Protein AF-A0A8J6AY80-F1 (afdb_monomer_lite)

Secondary structure (DSSP, 8-state):
--SS-SSEEEEEEETTEEEEEEE-TTS-EEEEEEETTT--EEEEEEEPPPSS-SSPPPPEEEEB-------TTS---SS---TTS-EEEE---SSEEEEEEE---S-GGGEEEEEETTEEEEEETTSS-EEEEE-HHHHHTTPPP-GGGEEEEE-TTTSS-EEEEEEPPHHHHHHHHHHHHHHHHHHHHHHTTSS---PPP-

InterPro domains:
  IPR026224 Protein DPCD [PF14913] (4-185)
  IPR026224 Protein DPCD [PR02065] (30-47)
  IPR026224 Protein DPCD [PR02065] (86-101)
  IPR026224 Protein DPCD [PR02065] (101-116)
  IPR026224 Protein DPCD [PR02065] (120-138)
  IPR026224 Protein DPCD [PTHR31921] (3-201)

Sequence (202 aa):
MSTIPGGKKTAIVKDGRRKIHSTFDDGTELVEEFDIRSNELVIRKWKKQSVLTTCEADWEYEVGEAPTVTNPLARGPIMRESSSMPKVVRLDQPDYFYWEVRNMRHEHSVYSVSAEDNMIVIRTSNKKYFKRIPLPDMERMKLSLNGNELAASWDSAKGTTYRIRYRKPPQVLAIEAAARKQREAASQGREQREGDVECPQQ

Organism: NCBI:txid201153

Radius of gyration: 20.35 Å; chains: 1; bounding box: 49×41×66 Å

Structure (mmCIF, N/CA/C/O backbone):
data_AF-A0A8J6AY80-F1
#
_entry.id   AF-A0A8J6AY80-F1
#
loop_
_atom_site.group_PDB
_atom_site.id
_atom_site.type_symbol
_atom_site.label_atom_id
_atom_site.label_alt_id
_atom_site.label_comp_id
_atom_site.label_asym_id
_atom_site.label_entity_id
_atom_site.label_seq_id
_atom_site.pdbx_PDB_ins_code
_atom_site.Cartn_x
_atom_site.Cartn_y
_atom_site.Cartn_z
_atom_site.occupancy
_atom_site.B_iso_or_equiv
_atom_site.auth_seq_id
_atom_site.auth_comp_id
_atom_site.auth_asym_id
_atom_site.auth_atom_id
_atom_site.pdbx_PDB_model_num
ATOM 1 N N . MET A 1 1 ? -14.817 -0.463 11.530 1.00 76.56 1 MET A N 1
ATOM 2 C CA . MET A 1 1 ? -14.116 0.735 12.032 1.00 76.5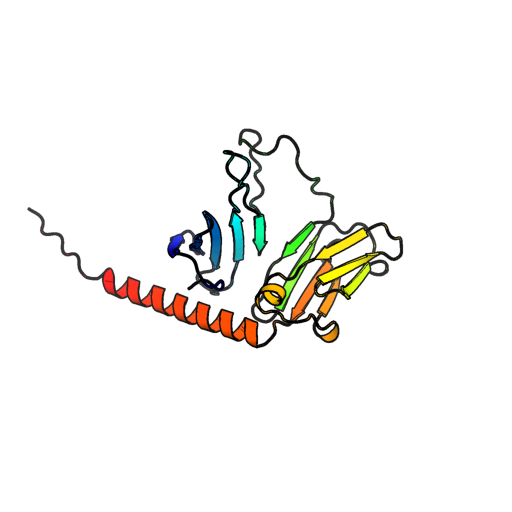6 1 MET A CA 1
ATOM 3 C C . MET A 1 1 ? -12.749 0.779 11.364 1.00 76.56 1 MET A C 1
ATOM 5 O O . MET A 1 1 ? -12.533 1.650 10.533 1.00 76.56 1 MET A O 1
ATOM 9 N N . SER A 1 2 ? -11.886 -0.200 11.646 1.00 87.12 2 SER A N 1
ATOM 10 C CA . SER A 1 2 ? -10.704 -0.529 10.833 1.00 87.12 2 SER A CA 1
ATOM 11 C C . SER A 1 2 ? -11.095 -1.360 9.605 1.00 87.12 2 SER A C 1
ATOM 13 O O . SER A 1 2 ? -12.179 -1.951 9.596 1.00 87.12 2 SER A O 1
ATOM 15 N N . THR A 1 3 ? -10.230 -1.392 8.592 1.00 85.56 3 THR A N 1
ATOM 16 C CA . THR A 1 3 ? -10.331 -2.338 7.463 1.00 85.56 3 THR A CA 1
ATOM 17 C C . THR A 1 3 ? -9.661 -3.685 7.752 1.00 85.56 3 THR A C 1
ATOM 19 O O . THR A 1 3 ? -9.924 -4.661 7.055 1.00 85.56 3 THR A O 1
ATOM 22 N N . ILE A 1 4 ? -8.844 -3.758 8.806 1.00 92.31 4 ILE A N 1
ATOM 23 C CA . ILE A 1 4 ? -8.168 -4.973 9.250 1.00 92.31 4 ILE A CA 1
ATOM 24 C C . ILE A 1 4 ? -8.993 -5.640 10.369 1.00 92.31 4 ILE A C 1
ATOM 26 O O . ILE A 1 4 ? -9.392 -4.974 11.337 1.00 92.31 4 ILE A O 1
ATOM 30 N N . PRO A 1 5 ? -9.297 -6.946 10.250 1.00 89.75 5 PRO A N 1
ATOM 31 C CA . PRO A 1 5 ? -10.016 -7.687 11.282 1.00 89.75 5 PRO A CA 1
ATOM 32 C C . PRO A 1 5 ? -9.127 -7.965 12.505 1.00 89.75 5 PRO A C 1
ATOM 34 O O . PRO A 1 5 ? -7.907 -7.991 12.402 1.00 89.75 5 PRO A O 1
ATOM 37 N N . GLY A 1 6 ? -9.747 -8.214 13.664 1.00 90.06 6 GLY A N 1
ATOM 38 C CA . GLY A 1 6 ? -9.029 -8.555 14.905 1.00 90.06 6 GLY A CA 1
ATOM 39 C C . GLY A 1 6 ? -8.419 -7.353 15.637 1.00 90.06 6 GLY A C 1
ATOM 40 O O . GLY A 1 6 ? -8.508 -6.221 15.166 1.00 90.06 6 GLY A O 1
ATOM 41 N N . GLY A 1 7 ? -7.865 -7.585 16.825 1.00 91.88 7 GLY A N 1
ATOM 42 C CA . GLY A 1 7 ? -7.266 -6.550 17.672 1.00 91.88 7 GLY A CA 1
ATOM 43 C C . GLY A 1 7 ? -8.269 -5.620 18.372 1.00 91.88 7 GLY A C 1
ATOM 44 O O . GLY A 1 7 ? -9.366 -5.327 17.869 1.00 91.88 7 GLY A O 1
ATOM 45 N N . LYS A 1 8 ? -7.871 -5.133 19.552 1.00 94.25 8 LYS A N 1
ATOM 46 C CA . LYS A 1 8 ? -8.602 -4.143 20.355 1.00 94.25 8 LYS A CA 1
ATOM 47 C C . LYS A 1 8 ? -8.404 -2.763 19.741 1.00 94.25 8 LYS A C 1
ATOM 49 O O . LYS A 1 8 ? -7.270 -2.351 19.525 1.00 94.25 8 LYS A O 1
ATOM 54 N N . LYS A 1 9 ? -9.500 -2.059 19.446 1.00 94.44 9 LYS A N 1
ATOM 55 C CA . LYS A 1 9 ? -9.472 -0.816 18.660 1.00 94.44 9 LYS A CA 1
ATOM 56 C C . LYS A 1 9 ? -9.857 0.382 19.504 1.00 94.44 9 LYS A C 1
ATOM 58 O O . LYS A 1 9 ? -10.898 0.377 20.156 1.00 94.44 9 LYS A O 1
ATOM 63 N N . THR A 1 10 ? -9.063 1.435 19.409 1.00 94.06 10 THR A N 1
ATOM 64 C CA . THR A 1 10 ? -9.380 2.759 19.941 1.00 94.06 10 THR A CA 1
ATOM 65 C C . THR A 1 10 ? -9.370 3.768 18.800 1.00 94.06 10 THR A C 1
ATOM 67 O O . THR A 1 10 ? -8.614 3.627 17.840 1.00 94.06 10 THR A O 1
ATOM 70 N N . ALA A 1 11 ? -10.251 4.767 18.864 1.00 93.75 11 ALA A N 1
ATOM 71 C CA . ALA A 1 11 ? -10.396 5.758 17.804 1.00 93.75 11 ALA A CA 1
ATOM 72 C C . ALA A 1 11 ? -10.458 7.177 18.366 1.00 93.75 11 ALA A C 1
ATOM 74 O O . ALA A 1 11 ? -11.290 7.486 19.230 1.00 93.75 11 ALA A O 1
ATOM 75 N N . ILE A 1 12 ? -9.602 8.037 17.820 1.00 93.88 12 ILE A N 1
ATOM 76 C CA . ILE A 1 12 ? -9.459 9.446 18.182 1.00 93.88 12 ILE A CA 1
ATOM 77 C C . ILE A 1 12 ? -9.549 10.277 16.904 1.00 93.88 12 ILE A C 1
ATOM 79 O O . ILE A 1 12 ? -9.040 9.886 15.853 1.00 93.88 12 ILE A O 1
ATOM 83 N N . VAL A 1 13 ? -10.215 11.421 16.992 1.00 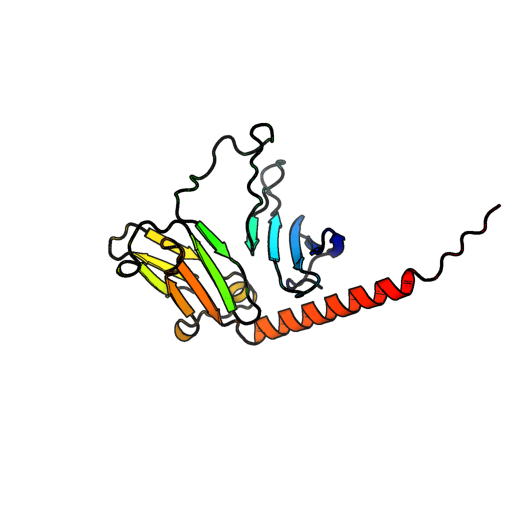93.62 13 VAL A N 1
ATOM 84 C CA . VAL A 1 13 ? -10.304 12.395 15.906 1.00 93.62 13 VAL A CA 1
ATOM 85 C C . VAL A 1 13 ? -9.422 13.584 16.275 1.00 93.62 13 VAL A C 1
ATOM 87 O O . VAL A 1 13 ? -9.578 14.135 17.360 1.00 93.62 13 VAL A O 1
ATOM 90 N N . LYS A 1 14 ? -8.464 13.940 15.416 1.00 89.50 14 LYS A N 1
ATOM 91 C CA . LYS A 1 14 ? -7.528 15.051 15.632 1.00 89.50 14 LYS A CA 1
ATOM 92 C C . LYS A 1 14 ? -7.049 15.608 14.288 1.00 89.50 14 LYS A C 1
ATOM 94 O O . LYS A 1 14 ? -6.822 14.836 13.362 1.00 89.50 14 LYS A O 1
ATOM 99 N N . ASP A 1 15 ? -6.892 16.927 14.181 1.00 87.75 15 ASP A N 1
ATOM 100 C CA . ASP A 1 15 ? -6.306 17.613 13.013 1.00 87.75 15 ASP A CA 1
ATOM 101 C C . ASP A 1 15 ? -6.981 17.256 11.672 1.00 87.75 15 ASP A C 1
ATOM 103 O O . ASP A 1 15 ? -6.326 17.054 10.651 1.00 87.75 15 ASP A O 1
ATOM 107 N N . GLY A 1 16 ? -8.311 17.111 11.670 1.00 89.88 16 GLY A N 1
ATOM 108 C CA . GLY A 1 16 ? -9.057 16.734 10.464 1.00 89.88 16 GLY A CA 1
ATOM 109 C C . GLY A 1 16 ? -8.903 15.263 10.051 1.00 89.88 16 GLY A C 1
ATOM 110 O O . GLY A 1 16 ? -9.420 14.866 9.007 1.00 89.88 16 GLY A O 1
ATOM 111 N N . ARG A 1 17 ? -8.233 14.441 10.869 1.00 93.12 17 ARG A N 1
ATOM 112 C CA . ARG A 1 17 ? -8.018 13.010 10.639 1.00 93.12 17 ARG A CA 1
ATOM 113 C C . ARG A 1 17 ? -8.623 12.158 11.744 1.00 93.12 17 ARG A C 1
ATOM 115 O O . ARG A 1 17 ? -8.608 12.498 12.926 1.00 93.12 17 ARG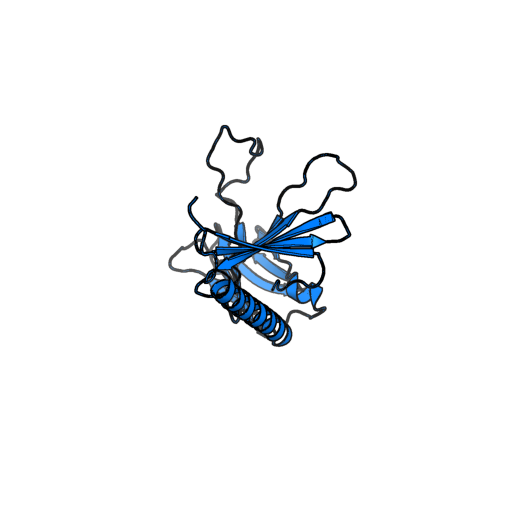 A O 1
ATOM 122 N N . ARG A 1 18 ? -9.125 10.991 11.360 1.00 94.62 18 ARG A N 1
ATOM 123 C CA . ARG A 1 18 ? -9.550 9.941 12.279 1.00 94.62 18 ARG A CA 1
ATOM 124 C C . ARG A 1 18 ? -8.454 8.897 12.386 1.00 94.62 18 ARG A C 1
ATOM 126 O O . ARG A 1 18 ? -8.216 8.152 11.442 1.00 94.62 18 ARG A O 1
ATOM 133 N N . LYS A 1 19 ? -7.831 8.820 13.555 1.00 95.50 19 LYS A N 1
ATOM 134 C CA . LYS A 1 19 ? -6.806 7.836 13.881 1.00 95.50 19 LYS A CA 1
ATOM 135 C C . LYS A 1 19 ? -7.440 6.658 14.607 1.00 95.50 19 LYS A C 1
ATOM 137 O O . LYS A 1 19 ? -8.068 6.834 15.650 1.00 95.50 19 LYS A O 1
ATOM 142 N N . ILE A 1 20 ? -7.254 5.463 14.068 1.00 95.81 20 ILE A N 1
ATOM 143 C CA . ILE A 1 20 ? -7.655 4.201 14.682 1.00 95.81 20 ILE A CA 1
ATOM 144 C C . ILE A 1 20 ? -6.382 3.456 15.056 1.00 95.81 20 ILE A C 1
ATOM 146 O O . ILE A 1 20 ? -5.574 3.131 14.189 1.00 95.81 20 ILE A O 1
ATOM 150 N N . HIS A 1 21 ? -6.205 3.200 16.346 1.00 96.19 21 HIS A N 1
ATOM 151 C CA . HIS A 1 21 ? -5.127 2.373 16.864 1.00 96.19 21 HIS A CA 1
ATOM 152 C C . HIS A 1 21 ? -5.701 0.998 17.214 1.00 96.19 21 HIS A C 1
ATOM 154 O O . HIS A 1 21 ? -6.639 0.905 18.008 1.00 96.19 21 HIS A O 1
ATOM 160 N N . SER A 1 22 ? -5.165 -0.051 16.593 1.00 96.31 22 SER A N 1
ATOM 161 C CA . SER A 1 22 ? -5.491 -1.445 16.883 1.00 96.31 22 SER A CA 1
ATOM 162 C C . SER A 1 22 ? -4.290 -2.140 17.519 1.00 96.31 22 SER A C 1
ATOM 164 O O . SER A 1 22 ? -3.198 -2.091 16.959 1.00 96.31 22 SER A O 1
ATOM 166 N N . THR A 1 23 ? -4.506 -2.806 18.649 1.00 95.19 23 THR A N 1
ATOM 167 C CA . THR A 1 23 ? -3.501 -3.644 19.321 1.00 95.19 23 THR A CA 1
ATOM 168 C C . THR A 1 23 ? -3.926 -5.102 19.212 1.00 95.19 23 THR A C 1
ATOM 170 O O . THR A 1 23 ? -5.056 -5.443 19.581 1.00 95.19 23 THR A O 1
ATOM 173 N N . PHE A 1 24 ? -3.055 -5.946 18.669 1.00 93.56 24 PHE A N 1
ATOM 174 C CA . PHE A 1 24 ? -3.295 -7.373 18.461 1.00 93.56 24 PHE A CA 1
ATOM 175 C C . PHE A 1 24 ? -2.762 -8.209 19.631 1.00 93.56 24 PHE A C 1
ATOM 177 O O . PHE A 1 24 ? -1.999 -7.723 20.465 1.00 93.56 24 PHE A O 1
ATOM 184 N N . ASP A 1 25 ? -3.195 -9.467 19.709 1.00 91.38 25 ASP A N 1
ATOM 185 C CA . ASP A 1 25 ? -2.856 -10.363 20.824 1.00 91.38 25 ASP A CA 1
ATOM 186 C C . ASP A 1 25 ? -1.374 -10.779 20.826 1.00 91.38 25 ASP A C 1
ATOM 188 O O . ASP A 1 25 ? -0.830 -11.135 21.866 1.00 91.38 25 ASP A O 1
ATOM 192 N N . ASP A 1 26 ? -0.711 -10.689 19.671 1.00 88.12 26 ASP A N 1
ATOM 193 C CA . ASP A 1 26 ? 0.727 -10.913 19.487 1.00 88.12 26 ASP A CA 1
ATOM 194 C C . ASP A 1 26 ? 1.587 -9.689 19.868 1.00 88.12 26 ASP A C 1
ATOM 196 O O . ASP A 1 26 ? 2.804 -9.717 19.701 1.00 88.12 26 ASP A O 1
ATOM 200 N N . GLY A 1 27 ? 0.967 -8.607 20.352 1.00 87.31 27 GLY A N 1
ATOM 201 C CA . GLY A 1 27 ? 1.643 -7.351 20.679 1.00 87.31 27 GLY A CA 1
ATOM 202 C C . GLY A 1 27 ? 1.913 -6.449 19.472 1.00 87.31 27 GLY A C 1
ATOM 203 O O . GLY A 1 27 ? 2.430 -5.345 19.641 1.00 87.31 27 GLY A O 1
ATOM 204 N N . THR A 1 28 ? 1.539 -6.864 18.257 1.00 91.75 28 THR A N 1
ATOM 205 C CA . THR A 1 28 ? 1.629 -6.009 17.073 1.00 91.75 28 THR A CA 1
ATOM 206 C C . THR A 1 28 ? 0.664 -4.830 17.215 1.00 91.75 28 THR A C 1
ATOM 208 O O . THR A 1 28 ? -0.486 -4.976 17.640 1.00 91.75 28 THR A O 1
ATOM 211 N N . GLU A 1 29 ? 1.113 -3.644 16.813 1.00 94.50 29 GLU A N 1
ATOM 212 C CA . GLU A 1 29 ? 0.277 -2.449 16.741 1.00 94.50 29 GLU A CA 1
ATOM 213 C C . GLU A 1 29 ? 0.038 -2.037 15.287 1.00 94.50 29 GLU A C 1
ATOM 215 O O . GLU A 1 29 ? 0.929 -2.087 14.435 1.00 94.50 29 GLU A O 1
ATOM 220 N N . LEU A 1 30 ? -1.176 -1.572 15.011 1.00 95.69 30 LEU A N 1
ATOM 221 C CA . LEU A 1 30 ? -1.590 -1.010 13.732 1.00 95.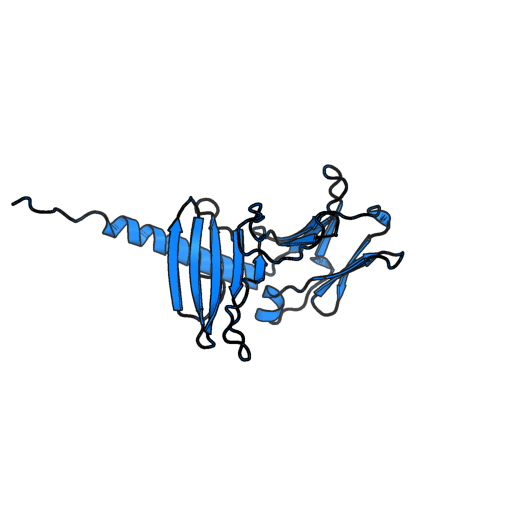69 30 LEU A CA 1
ATOM 222 C C . LEU A 1 30 ? -2.207 0.360 13.958 1.00 95.69 30 LEU A C 1
ATOM 224 O O . LEU A 1 30 ? -3.146 0.518 14.740 1.00 95.69 30 LEU A O 1
ATOM 228 N N . VAL A 1 31 ? -1.739 1.338 13.196 1.00 96.06 31 VAL A N 1
ATOM 229 C CA . VAL A 1 31 ? -2.345 2.663 13.133 1.00 96.06 31 VAL A CA 1
ATOM 230 C C . VAL A 1 31 ? -2.856 2.909 11.724 1.00 96.06 31 VAL A C 1
ATOM 232 O O . VAL A 1 31 ? -2.086 2.913 10.764 1.00 96.06 31 VAL A O 1
ATOM 235 N N . GLU A 1 32 ? -4.156 3.167 11.625 1.00 96.25 32 GLU A N 1
ATOM 236 C CA . GLU A 1 32 ? -4.806 3.643 10.410 1.00 96.25 32 GLU A CA 1
ATOM 237 C C . GLU A 1 32 ? -5.293 5.080 10.610 1.00 96.25 32 GLU A C 1
ATOM 239 O O . GLU A 1 32 ? -6.000 5.378 11.576 1.00 96.25 32 GLU A O 1
ATOM 244 N N . GLU A 1 33 ? -4.940 5.975 9.694 1.00 95.44 33 GLU A N 1
ATOM 245 C CA . GLU A 1 33 ? -5.447 7.343 9.652 1.00 95.44 33 GLU A CA 1
ATOM 246 C C . GLU A 1 33 ? -6.336 7.524 8.430 1.00 95.44 33 GLU A C 1
ATOM 248 O O . GLU A 1 33 ? -5.924 7.249 7.303 1.00 95.44 33 GLU A O 1
ATOM 253 N N . PHE A 1 34 ? -7.540 8.028 8.666 1.00 95.12 34 PHE A N 1
ATOM 254 C CA . PHE A 1 34 ? -8.516 8.338 7.634 1.00 95.12 34 PHE A CA 1
ATOM 255 C C . PHE A 1 34 ? -8.763 9.842 7.584 1.00 95.12 34 PHE A C 1
ATOM 257 O O . PHE A 1 34 ? -8.818 10.494 8.630 1.00 95.12 34 PHE A O 1
ATOM 264 N N . ASP A 1 35 ? -8.954 10.391 6.390 1.00 93.94 35 ASP A N 1
ATOM 265 C CA . ASP A 1 35 ? -9.449 11.760 6.248 1.00 93.94 35 ASP A CA 1
ATOM 266 C C . ASP A 1 35 ? -10.920 11.824 6.691 1.00 93.94 35 ASP A C 1
ATOM 268 O O . ASP A 1 35 ? -11.716 10.947 6.354 1.00 93.94 35 ASP A O 1
ATOM 272 N N . ILE A 1 36 ? -11.302 12.830 7.483 1.00 91.50 36 ILE A N 1
ATOM 273 C CA . ILE A 1 36 ? -12.682 12.927 7.996 1.00 91.50 36 ILE A CA 1
ATOM 274 C C . ILE A 1 36 ? -13.680 13.256 6.881 1.00 91.50 36 ILE A C 1
ATOM 276 O O . ILE A 1 36 ? -14.824 12.807 6.948 1.00 91.50 36 ILE A O 1
ATOM 280 N N . ARG A 1 37 ? -13.269 14.033 5.870 1.00 90.81 37 ARG A N 1
ATOM 281 C CA . ARG A 1 37 ? -14.152 14.491 4.793 1.00 90.81 37 ARG A CA 1
ATOM 282 C C . ARG A 1 37 ? -14.371 13.387 3.768 1.00 90.81 37 ARG A C 1
ATOM 284 O O . ARG A 1 37 ? -15.517 13.075 3.463 1.00 90.81 37 ARG A O 1
ATOM 291 N N . SER A 1 38 ? -13.302 12.766 3.269 1.00 90.56 38 SER A N 1
ATOM 292 C CA . SER A 1 38 ? -13.421 11.715 2.248 1.00 90.56 38 SER A CA 1
ATOM 293 C C . SER A 1 38 ? -13.643 10.311 2.823 1.00 90.56 38 SER A C 1
ATOM 295 O O . SER A 1 38 ? -14.146 9.437 2.120 1.00 90.56 38 SER A O 1
ATOM 297 N N . ASN A 1 39 ? -13.328 10.081 4.106 1.00 91.00 39 ASN A N 1
ATOM 298 C CA . ASN A 1 39 ? -13.296 8.752 4.740 1.00 91.00 39 ASN A CA 1
ATOM 299 C C . ASN A 1 39 ? -12.317 7.758 4.084 1.00 91.00 39 ASN A C 1
ATOM 301 O O . ASN A 1 39 ? -12.403 6.545 4.326 1.00 91.00 39 ASN A O 1
ATOM 305 N N . GLU A 1 40 ? -11.372 8.266 3.295 1.00 92.25 40 GLU A N 1
ATOM 306 C CA . GLU A 1 40 ? -10.325 7.489 2.637 1.00 92.25 40 GLU A CA 1
ATOM 307 C C . GLU A 1 40 ? -9.140 7.255 3.572 1.00 92.25 40 GLU A C 1
ATOM 309 O O . GLU A 1 40 ? -8.857 8.052 4.471 1.00 92.25 40 GLU A O 1
ATOM 314 N N . LEU A 1 41 ? -8.451 6.134 3.364 1.00 94.38 41 LEU A N 1
ATOM 315 C CA . LEU A 1 41 ? -7.258 5.769 4.114 1.00 94.38 41 LEU A CA 1
ATOM 316 C C . LEU A 1 41 ? -6.070 6.603 3.630 1.00 94.38 41 LEU A C 1
ATOM 318 O O . LEU A 1 41 ? -5.658 6.495 2.480 1.00 94.38 41 LEU A O 1
ATOM 322 N N . VAL A 1 42 ? -5.489 7.390 4.528 1.00 94.06 42 VAL A N 1
ATOM 323 C CA . VAL A 1 42 ? -4.333 8.246 4.232 1.00 94.06 42 VAL A CA 1
ATOM 324 C C . VAL A 1 42 ? -3.037 7.569 4.664 1.00 94.06 42 VAL A C 1
ATOM 326 O O . VAL A 1 42 ? -2.046 7.597 3.938 1.00 94.06 42 VAL A O 1
ATOM 329 N N . ILE A 1 43 ? -3.032 6.966 5.855 1.00 95.56 43 ILE A N 1
ATOM 330 C CA . ILE A 1 43 ? -1.865 6.270 6.405 1.00 95.56 43 ILE A CA 1
ATOM 331 C C . ILE A 1 43 ? -2.304 4.929 6.969 1.00 95.56 43 ILE A C 1
ATOM 333 O O . ILE A 1 43 ? -3.270 4.853 7.724 1.00 95.56 43 ILE A O 1
ATOM 337 N N . ARG A 1 44 ? -1.534 3.885 6.670 1.00 96.31 44 ARG A N 1
ATOM 338 C CA . ARG A 1 44 ? -1.564 2.612 7.388 1.00 96.31 44 ARG A CA 1
ATOM 339 C C . ARG A 1 44 ? -0.141 2.241 7.743 1.00 96.31 44 ARG A C 1
ATOM 341 O O . ARG A 1 44 ? 0.697 2.115 6.851 1.00 96.31 44 ARG A O 1
ATOM 348 N N . LYS A 1 45 ? 0.128 2.061 9.030 1.00 95.31 45 LYS A N 1
ATOM 349 C CA . LYS A 1 45 ? 1.452 1.681 9.517 1.00 95.31 45 LYS A CA 1
ATOM 350 C C . LYS A 1 45 ? 1.378 0.650 10.629 1.00 95.31 45 LYS A C 1
ATOM 352 O O . LYS A 1 45 ? 0.450 0.667 11.436 1.00 95.31 45 LYS A O 1
ATOM 357 N N . TRP A 1 46 ? 2.383 -0.207 10.661 1.00 94.56 46 TRP A N 1
ATOM 358 C CA . TRP A 1 46 ? 2.512 -1.331 11.572 1.00 94.56 46 TRP A CA 1
ATOM 359 C C . TRP A 1 46 ? 3.729 -1.136 12.472 1.00 94.56 46 TRP A C 1
ATOM 361 O O . TRP A 1 46 ? 4.762 -0.657 12.012 1.00 94.56 46 TRP A O 1
ATOM 371 N N . LYS A 1 47 ? 3.623 -1.525 13.739 1.00 92.38 47 LYS A N 1
ATOM 372 C CA . LYS A 1 47 ? 4.754 -1.669 14.661 1.00 92.38 47 LYS A CA 1
ATOM 373 C C . LYS A 1 47 ? 4.744 -3.118 15.129 1.00 92.38 47 LYS A C 1
ATOM 375 O O . LYS A 1 47 ? 3.880 -3.516 15.906 1.00 92.38 47 LYS A O 1
ATOM 380 N N . LYS A 1 48 ? 5.651 -3.928 14.586 1.00 86.88 48 LYS A N 1
ATOM 381 C CA . LYS A 1 48 ? 5.778 -5.343 14.955 1.00 86.88 48 LYS A CA 1
ATOM 382 C C . LYS A 1 48 ? 6.700 -5.443 16.154 1.00 86.88 48 LYS A C 1
ATOM 384 O O . LYS A 1 48 ? 7.835 -4.986 16.074 1.00 86.88 48 LYS A O 1
ATOM 389 N N . GLN 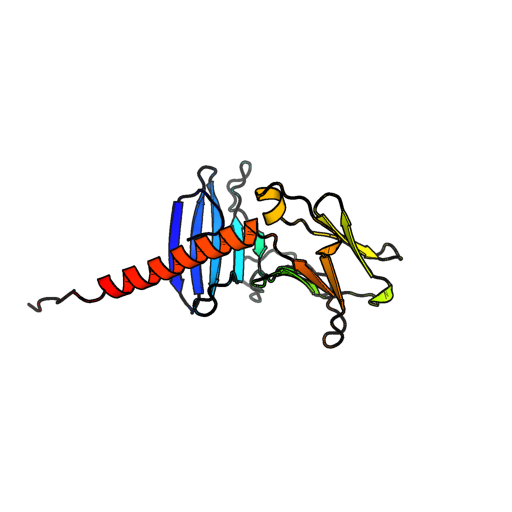A 1 49 ? 6.238 -6.023 17.252 1.00 73.69 49 GLN A N 1
ATOM 390 C CA . GLN A 1 49 ? 7.093 -6.200 18.418 1.00 73.69 49 GLN A CA 1
ATOM 391 C C . GLN A 1 49 ? 8.233 -7.177 18.084 1.00 73.69 49 GLN A C 1
ATOM 393 O O . GLN A 1 49 ? 7.995 -8.287 17.611 1.00 73.69 49 GLN A O 1
ATOM 398 N N . SER A 1 50 ? 9.483 -6.757 18.296 1.00 67.06 50 SER A N 1
ATOM 399 C CA . SER A 1 50 ? 10.633 -7.650 18.135 1.00 67.06 50 SER A CA 1
ATOM 400 C C . SER A 1 50 ? 10.654 -8.663 19.278 1.00 67.06 50 SER A C 1
ATOM 402 O O . SER A 1 50 ? 10.642 -8.282 20.445 1.00 67.06 50 SER A O 1
ATOM 404 N N . VAL A 1 51 ? 10.719 -9.954 18.946 1.00 66.00 51 VAL A N 1
ATOM 405 C CA . VAL A 1 51 ? 10.815 -11.047 19.934 1.00 66.00 51 VAL A CA 1
ATOM 406 C C . VAL A 1 51 ? 12.210 -11.104 20.581 1.00 66.00 51 VAL A C 1
ATOM 408 O O . VAL A 1 51 ? 12.362 -11.611 21.687 1.00 66.00 51 VAL A O 1
ATOM 411 N N . LEU A 1 52 ? 13.238 -10.582 19.901 1.00 64.94 52 LEU A N 1
ATOM 412 C CA . LEU A 1 52 ? 14.652 -10.760 20.266 1.00 64.94 52 LEU A CA 1
ATOM 413 C C . LEU A 1 52 ? 15.301 -9.544 20.936 1.00 64.94 52 LEU A C 1
ATOM 415 O O . LEU A 1 52 ? 16.377 -9.676 21.514 1.00 64.94 52 LEU A O 1
ATOM 419 N N . THR A 1 53 ? 14.688 -8.366 20.861 1.00 59.53 53 THR A N 1
ATOM 420 C CA . THR A 1 53 ? 15.272 -7.128 21.387 1.00 59.53 53 THR A CA 1
ATOM 421 C C . THR A 1 53 ? 14.259 -6.359 22.220 1.00 59.53 53 THR A C 1
ATOM 423 O O . THR A 1 53 ? 13.155 -6.085 21.770 1.00 59.53 53 THR A O 1
ATOM 426 N N . THR A 1 54 ? 14.673 -5.916 23.410 1.00 58.91 54 THR A N 1
ATOM 427 C CA . THR A 1 54 ? 13.928 -4.981 24.279 1.00 58.91 54 THR A CA 1
ATOM 428 C C . THR A 1 54 ? 13.803 -3.573 23.671 1.00 58.91 54 THR A C 1
ATOM 430 O O . THR A 1 54 ? 13.271 -2.661 24.297 1.00 58.91 54 THR A O 1
ATOM 433 N N . CYS A 1 55 ? 14.342 -3.358 22.469 1.00 60.31 55 CYS A N 1
ATOM 434 C CA . CYS A 1 55 ? 14.263 -2.093 21.756 1.00 60.31 55 CYS A CA 1
ATOM 435 C C . CYS A 1 55 ? 12.877 -1.933 21.126 1.00 60.31 55 CYS A C 1
ATOM 437 O O . CYS A 1 55 ? 12.354 -2.867 20.517 1.00 60.31 55 CYS A O 1
ATOM 439 N N . GLU A 1 56 ? 12.297 -0.737 21.239 1.00 66.44 56 GLU A N 1
ATOM 440 C CA . GLU A 1 56 ? 11.059 -0.417 20.535 1.00 66.44 56 GLU A CA 1
ATOM 441 C C . GLU A 1 56 ? 11.245 -0.574 19.023 1.00 66.44 56 GLU A C 1
ATOM 443 O O . GLU A 1 56 ? 12.188 -0.033 18.449 1.00 66.44 56 GLU A O 1
ATOM 448 N N . ALA A 1 57 ? 10.342 -1.315 18.385 1.00 75.00 57 ALA A N 1
ATOM 449 C CA . ALA A 1 57 ? 10.359 -1.488 16.941 1.00 75.00 57 ALA A CA 1
ATOM 450 C C . ALA A 1 57 ? 9.961 -0.202 16.207 1.00 75.00 57 ALA A C 1
ATOM 452 O O . ALA A 1 57 ? 9.109 0.557 16.675 1.00 75.00 57 ALA A O 1
ATOM 453 N N . ASP A 1 58 ? 10.539 0.011 15.029 1.00 83.50 58 ASP A N 1
ATOM 454 C CA . ASP A 1 58 ? 10.181 1.132 14.168 1.00 83.50 58 ASP A CA 1
ATOM 455 C C . ASP A 1 58 ? 8.823 0.916 13.478 1.00 83.50 58 ASP A C 1
ATOM 457 O O . ASP A 1 58 ? 8.354 -0.207 13.282 1.00 83.50 58 ASP A O 1
ATOM 461 N N . TRP A 1 59 ? 8.178 2.023 13.096 1.00 90.31 59 TRP A N 1
ATOM 462 C CA . TRP A 1 59 ? 6.926 1.991 12.338 1.00 90.31 59 TRP A CA 1
ATOM 463 C C . TRP A 1 59 ? 7.183 1.700 10.854 1.00 90.31 59 TRP A C 1
ATOM 465 O O . TRP A 1 59 ? 7.798 2.504 10.151 1.00 90.31 59 TRP A O 1
ATOM 475 N N . GLU A 1 60 ? 6.612 0.611 10.349 1.00 91.56 60 GLU A N 1
ATOM 476 C CA . GLU A 1 60 ? 6.597 0.245 8.933 1.00 91.56 60 GLU A CA 1
ATOM 477 C C . GLU A 1 60 ? 5.346 0.820 8.255 1.00 91.56 60 GLU A C 1
ATOM 479 O O . GLU A 1 60 ? 4.219 0.491 8.626 1.00 91.56 60 GLU A O 1
ATOM 484 N N . TYR A 1 61 ? 5.519 1.682 7.252 1.00 93.44 61 TYR A N 1
ATOM 485 C CA . TYR A 1 61 ? 4.405 2.293 6.519 1.00 93.44 61 TYR A CA 1
ATOM 486 C C . TYR A 1 61 ? 3.984 1.398 5.347 1.00 93.44 61 TYR A C 1
ATOM 488 O O . TYR A 1 61 ? 4.747 1.201 4.405 1.00 93.44 61 TYR A O 1
ATOM 496 N N . GLU A 1 62 ? 2.759 0.872 5.405 1.00 94.56 62 GLU A N 1
ATOM 497 C CA . GLU A 1 62 ? 2.130 0.104 4.321 1.00 94.56 62 GLU A CA 1
ATOM 498 C C . GLU A 1 62 ? 1.448 1.038 3.309 1.00 94.56 62 GLU A C 1
ATOM 500 O O . GLU A 1 62 ? 1.583 0.855 2.100 1.00 94.56 62 GLU A O 1
ATOM 505 N N . VAL A 1 63 ? 0.722 2.046 3.808 1.00 95.56 63 VAL A N 1
ATOM 506 C CA . VAL A 1 63 ? 0.044 3.086 3.016 1.00 95.56 63 VAL A CA 1
ATOM 507 C C . VAL A 1 63 ? 0.479 4.454 3.529 1.00 95.56 63 VAL A C 1
ATOM 509 O O . VAL A 1 63 ? 0.584 4.664 4.741 1.00 95.56 63 VAL A O 1
ATOM 512 N N . GLY A 1 64 ? 0.707 5.386 2.608 1.00 93.94 64 GLY A N 1
ATOM 513 C CA . GLY A 1 64 ? 1.233 6.710 2.899 1.00 93.94 64 GLY A CA 1
ATOM 514 C C . GLY A 1 64 ? 2.752 6.712 3.061 1.00 93.94 64 GLY A C 1
ATOM 515 O O . GLY A 1 64 ? 3.460 5.806 2.621 1.00 93.94 64 GLY A O 1
ATOM 516 N N . GLU A 1 65 ? 3.266 7.770 3.677 1.00 89.56 65 GLU A N 1
ATOM 517 C CA . GLU A 1 65 ? 4.700 7.992 3.837 1.00 89.56 65 GLU A CA 1
ATOM 518 C C . GLU A 1 65 ? 5.008 8.445 5.265 1.00 89.56 65 GLU A C 1
ATOM 520 O O . GLU A 1 65 ? 4.228 9.178 5.881 1.00 89.56 65 GLU A O 1
ATOM 525 N N . ALA A 1 66 ? 6.163 8.024 5.784 1.00 84.38 66 ALA A N 1
ATOM 526 C CA . ALA A 1 66 ? 6.674 8.558 7.033 1.00 84.38 66 ALA A CA 1
ATOM 527 C C . ALA A 1 66 ? 6.886 10.077 6.908 1.00 84.38 66 ALA A C 1
ATOM 529 O O . ALA A 1 66 ? 7.402 10.539 5.884 1.00 84.38 66 ALA A O 1
ATOM 530 N N . PRO A 1 67 ? 6.535 10.869 7.937 1.00 79.38 67 PRO A N 1
ATOM 531 C CA . PRO A 1 67 ? 6.854 12.286 7.937 1.00 79.38 67 PRO A CA 1
ATOM 532 C C . PRO A 1 67 ? 8.366 12.457 7.783 1.00 79.38 67 PRO A C 1
ATOM 534 O O . PRO A 1 67 ? 9.157 11.766 8.429 1.00 79.38 67 PRO A O 1
ATOM 537 N N . THR A 1 68 ? 8.776 13.373 6.906 1.00 67.00 68 THR A N 1
ATOM 538 C CA . THR A 1 68 ? 10.195 13.685 6.746 1.00 67.00 68 THR A CA 1
ATOM 539 C C . THR A 1 68 ? 10.667 14.373 8.018 1.00 67.00 68 THR A C 1
ATOM 541 O O . THR A 1 68 ? 10.387 15.549 8.231 1.00 67.00 68 THR A O 1
ATOM 544 N N . VAL A 1 69 ? 11.365 13.639 8.884 1.00 58.53 69 VAL A N 1
ATOM 545 C CA . VAL A 1 69 ? 12.005 14.227 10.061 1.00 58.53 69 VAL A CA 1
ATOM 546 C C . VAL A 1 69 ? 13.151 15.099 9.550 1.00 58.53 69 VAL A C 1
ATOM 548 O O . VAL A 1 69 ? 14.161 14.602 9.056 1.00 58.53 69 VAL A O 1
ATOM 551 N N . THR A 1 70 ? 12.950 16.414 9.584 1.00 52.59 70 THR A N 1
ATOM 552 C CA . THR A 1 70 ? 13.946 17.422 9.194 1.00 52.59 70 THR A CA 1
ATOM 553 C C . THR A 1 70 ? 14.835 17.848 10.357 1.00 52.59 70 THR A C 1
ATOM 555 O O . THR A 1 70 ? 15.788 18.584 10.131 1.00 52.59 70 THR A O 1
ATOM 558 N N . ASN A 1 71 ? 14.548 17.407 11.589 1.00 53.25 71 ASN A N 1
ATOM 559 C CA . ASN A 1 71 ? 15.281 17.834 12.777 1.00 53.25 71 ASN A CA 1
ATOM 560 C C . ASN A 1 71 ? 16.584 17.022 12.963 1.00 53.25 71 ASN A C 1
ATOM 562 O O . ASN A 1 71 ? 16.493 15.834 13.278 1.00 53.25 71 ASN A O 1
ATOM 566 N N . PRO A 1 72 ? 17.776 17.642 12.853 1.00 51.09 72 PRO A N 1
ATOM 567 C CA . PRO A 1 72 ? 19.066 16.976 13.068 1.00 51.09 72 PRO A CA 1
ATOM 568 C C . PRO A 1 72 ? 19.318 16.564 14.529 1.00 51.09 72 PRO A C 1
ATOM 570 O O . PRO A 1 72 ? 20.205 15.757 14.784 1.00 51.09 72 PRO A O 1
ATOM 573 N N . LEU A 1 73 ? 18.566 17.130 15.485 1.00 52.19 73 LEU A N 1
ATOM 574 C CA . LEU A 1 73 ? 18.683 16.862 16.927 1.00 52.19 73 LEU A CA 1
ATOM 575 C C . LEU A 1 73 ? 17.687 15.810 17.434 1.00 52.19 73 LEU A C 1
ATOM 577 O O . LEU A 1 73 ? 17.789 15.357 18.574 1.00 52.19 73 LEU A O 1
ATOM 581 N N . ALA A 1 74 ? 16.700 15.429 16.619 1.00 55.62 74 ALA A N 1
ATOM 582 C CA . ALA A 1 74 ? 15.864 14.281 16.940 1.00 55.62 74 ALA A CA 1
ATOM 583 C C . ALA A 1 74 ? 16.734 13.021 16.848 1.00 55.62 74 ALA A C 1
ATOM 585 O O . ALA A 1 74 ? 17.617 12.958 15.995 1.00 55.62 74 ALA A O 1
ATOM 586 N N . ARG A 1 75 ? 16.480 12.010 17.690 1.00 51.09 75 ARG A N 1
ATOM 587 C CA . ARG A 1 75 ? 17.070 10.662 17.572 1.00 51.09 75 ARG A CA 1
ATOM 588 C C . ARG A 1 75 ? 16.588 9.972 16.283 1.00 51.09 75 ARG A C 1
ATOM 590 O O . ARG A 1 75 ? 15.880 8.975 16.329 1.00 51.09 75 ARG A O 1
ATOM 597 N N . GLY A 1 76 ? 16.882 10.563 15.132 1.00 57.81 76 GLY A N 1
ATOM 598 C CA . GLY A 1 76 ? 16.747 9.945 13.830 1.00 57.81 76 GLY A CA 1
ATOM 599 C C . GLY A 1 76 ? 17.925 9.004 13.593 1.00 57.81 76 GLY A C 1
ATOM 600 O O . GLY A 1 76 ? 18.955 9.109 14.266 1.00 57.81 76 GLY A O 1
ATOM 601 N N . PRO A 1 77 ? 17.793 8.069 12.648 1.00 58.25 77 PRO A N 1
ATOM 602 C CA . PRO A 1 77 ? 18.891 7.185 12.306 1.00 58.25 77 PRO A CA 1
ATOM 603 C C . PRO A 1 77 ? 20.088 8.009 11.803 1.00 58.25 77 PRO A C 1
ATOM 605 O O . PRO A 1 77 ? 19.934 8.907 10.976 1.00 58.25 77 PRO A O 1
ATOM 608 N N . ILE A 1 78 ? 21.288 7.693 12.311 1.00 67.50 78 ILE A N 1
ATOM 609 C CA . ILE A 1 78 ? 22.570 8.337 11.945 1.00 67.50 78 ILE A CA 1
ATOM 610 C C . ILE A 1 78 ? 22.817 8.257 10.426 1.00 67.50 78 ILE A C 1
ATOM 612 O O . ILE A 1 78 ? 23.487 9.106 9.842 1.00 67.50 78 ILE A O 1
ATOM 616 N N . MET A 1 79 ? 22.239 7.246 9.776 1.00 68.81 79 MET A N 1
ATOM 617 C CA . MET A 1 79 ? 22.269 7.037 8.334 1.00 68.81 79 MET A CA 1
ATOM 618 C C . MET A 1 79 ? 20.855 7.156 7.761 1.00 68.81 79 MET A C 1
ATOM 620 O O . MET A 1 79 ? 19.902 6.617 8.320 1.00 68.81 79 MET A O 1
ATOM 624 N N . ARG A 1 80 ? 20.718 7.833 6.617 1.00 72.25 80 ARG A N 1
ATOM 625 C CA . ARG A 1 80 ? 19.441 8.029 5.920 1.00 72.25 80 ARG A CA 1
ATOM 626 C C . ARG A 1 80 ? 19.573 7.639 4.453 1.00 72.25 80 ARG A C 1
ATOM 628 O O . ARG A 1 80 ? 20.591 7.913 3.823 1.00 72.25 80 ARG A O 1
ATOM 635 N N . GLU A 1 81 ? 18.519 7.049 3.898 1.00 72.25 81 GLU A N 1
ATOM 636 C CA . GLU A 1 81 ? 18.430 6.790 2.462 1.00 72.25 81 GLU A CA 1
ATOM 637 C C . GLU A 1 81 ? 18.526 8.091 1.649 1.00 72.25 81 GLU A C 1
ATOM 639 O O . GLU A 1 81 ? 17.939 9.120 2.001 1.00 72.25 81 GLU A O 1
ATOM 644 N N . SER A 1 82 ? 19.254 8.042 0.531 1.00 80.88 82 SER A N 1
ATOM 645 C CA . SER A 1 82 ? 19.370 9.190 -0.368 1.00 80.88 82 SER A CA 1
ATOM 646 C C . SER A 1 82 ? 18.007 9.555 -0.953 1.00 80.88 82 SER A C 1
ATOM 648 O O . SER A 1 82 ? 17.330 8.715 -1.547 1.00 80.88 82 SER A O 1
ATOM 650 N N . SER A 1 83 ? 17.650 10.839 -0.892 1.00 79.94 83 SER A N 1
ATOM 651 C CA . SER A 1 83 ? 16.452 11.378 -1.546 1.00 79.94 83 SER A CA 1
ATOM 652 C C . SER A 1 83 ? 16.470 11.238 -3.072 1.00 79.94 83 SER A C 1
ATOM 654 O O . SER A 1 83 ? 15.435 11.421 -3.697 1.00 79.94 83 SER A O 1
ATOM 656 N N . SER A 1 84 ? 17.618 10.899 -3.669 1.00 82.31 84 SER A N 1
ATOM 657 C CA . SER A 1 84 ? 17.798 10.671 -5.110 1.00 82.31 84 SER A CA 1
ATOM 658 C C . SER A 1 84 ? 17.591 9.211 -5.548 1.00 82.31 84 SER A C 1
ATOM 660 O O . SER A 1 84 ? 17.778 8.876 -6.724 1.00 82.31 84 SER A O 1
ATOM 662 N N . MET A 1 85 ? 17.290 8.310 -4.607 1.00 86.12 85 MET A N 1
ATOM 663 C CA . MET A 1 85 ? 17.012 6.903 -4.896 1.00 86.12 85 MET A CA 1
ATOM 664 C C . MET A 1 85 ? 15.532 6.726 -5.275 1.00 86.12 85 MET A C 1
ATOM 666 O O . MET A 1 85 ? 14.680 7.416 -4.698 1.00 86.12 85 MET A O 1
ATOM 670 N N . PRO A 1 86 ? 15.192 5.819 -6.217 1.00 90.38 86 PRO A N 1
ATOM 671 C CA . PRO A 1 86 ? 13.803 5.542 -6.536 1.00 90.38 86 PRO A CA 1
ATOM 672 C C . PRO A 1 86 ? 13.023 5.070 -5.310 1.00 90.38 86 PRO A C 1
ATOM 674 O O . PRO A 1 86 ? 13.414 4.102 -4.653 1.00 90.38 86 PRO A O 1
ATOM 677 N N . LYS A 1 87 ? 11.904 5.735 -5.022 1.00 90.88 87 LYS A N 1
ATOM 678 C CA . LYS A 1 87 ? 11.083 5.469 -3.836 1.00 90.88 87 LYS A CA 1
ATOM 679 C C . LYS A 1 87 ? 9.664 5.114 -4.240 1.00 90.88 87 LYS A C 1
ATOM 681 O O . LYS A 1 87 ? 9.023 5.875 -4.957 1.00 90.88 87 LYS A O 1
ATOM 686 N N . VAL A 1 88 ? 9.178 3.979 -3.745 1.00 93.94 88 VAL A N 1
ATOM 687 C CA . VAL A 1 88 ? 7.793 3.533 -3.932 1.00 93.94 88 VAL A CA 1
ATOM 688 C C . VAL A 1 88 ? 6.954 4.047 -2.768 1.00 93.94 88 VAL A C 1
ATOM 690 O O . VAL A 1 88 ? 7.301 3.811 -1.613 1.00 93.94 88 VAL A O 1
ATOM 693 N N . VAL A 1 89 ? 5.855 4.731 -3.069 1.00 94.00 89 VAL A N 1
ATOM 694 C CA . VAL A 1 89 ? 4.882 5.220 -2.087 1.00 94.00 89 VAL A CA 1
ATOM 695 C C . VAL A 1 89 ? 3.498 4.751 -2.507 1.00 94.00 89 VAL A C 1
ATOM 697 O O . VAL A 1 89 ? 3.109 4.954 -3.655 1.00 94.00 89 VAL A O 1
ATOM 700 N N . ARG A 1 90 ? 2.757 4.130 -1.588 1.00 96.00 90 ARG A N 1
ATOM 701 C CA . ARG A 1 90 ? 1.376 3.693 -1.816 1.00 96.00 90 ARG A CA 1
ATOM 702 C C . ARG A 1 90 ? 0.401 4.777 -1.361 1.00 96.00 90 ARG A C 1
ATOM 704 O O . ARG A 1 90 ? 0.478 5.231 -0.223 1.00 96.00 90 ARG A O 1
ATOM 711 N N . LEU A 1 91 ? -0.495 5.185 -2.247 1.00 94.00 91 LEU A N 1
ATOM 712 C CA . LEU A 1 91 ? -1.451 6.277 -2.076 1.00 94.00 91 LEU A CA 1
ATOM 713 C C . LEU A 1 91 ? -2.805 5.819 -2.622 1.00 94.00 91 LEU A C 1
ATOM 715 O O . LEU A 1 91 ? -3.174 6.184 -3.733 1.00 94.00 91 LEU A O 1
ATOM 719 N N . ASP A 1 92 ? -3.498 4.959 -1.882 1.00 93.62 92 ASP A N 1
ATOM 720 C CA . ASP A 1 92 ? -4.718 4.314 -2.372 1.00 93.62 92 ASP A CA 1
ATOM 721 C C . ASP A 1 92 ? -5.816 5.316 -2.755 1.00 93.62 92 ASP A C 1
ATOM 723 O O . ASP A 1 92 ? -6.001 6.352 -2.122 1.00 93.62 92 ASP A O 1
ATOM 727 N N . GLN A 1 93 ? -6.572 4.959 -3.791 1.00 93.62 93 GLN A N 1
ATOM 728 C CA . GLN A 1 93 ? -7.773 5.656 -4.247 1.00 93.62 93 GLN A CA 1
ATOM 729 C C . GLN A 1 93 ? -9.012 4.792 -3.957 1.00 93.62 93 GLN A C 1
ATOM 731 O O . GLN A 1 93 ? -8.856 3.615 -3.618 1.00 93.62 93 GLN A O 1
ATOM 736 N N . PRO A 1 94 ? -10.246 5.313 -4.098 1.00 92.62 94 PRO A N 1
ATOM 737 C CA . PRO A 1 94 ? -11.460 4.531 -3.854 1.00 92.62 94 PRO A CA 1
ATOM 738 C C . PRO A 1 94 ? -11.505 3.212 -4.634 1.00 92.62 94 PRO A C 1
ATOM 740 O O . PRO A 1 94 ? -11.617 2.150 -4.029 1.00 92.62 94 PRO A O 1
ATOM 743 N N . ASP A 1 95 ? -11.306 3.272 -5.953 1.00 95.19 95 ASP A N 1
ATOM 744 C CA . ASP A 1 95 ? -11.477 2.116 -6.847 1.00 95.19 95 ASP A CA 1
ATOM 745 C C . ASP A 1 95 ? -10.166 1.393 -7.194 1.00 95.19 95 ASP A C 1
ATOM 747 O O . ASP A 1 95 ? -10.178 0.296 -7.760 1.00 95.19 95 ASP A O 1
ATOM 751 N N . TYR A 1 96 ? -9.021 1.997 -6.867 1.00 96.56 96 TYR A N 1
ATOM 752 C CA . TYR A 1 96 ? -7.703 1.501 -7.257 1.00 96.56 96 TYR A CA 1
ATOM 753 C C . TYR A 1 96 ? -6.742 1.506 -6.074 1.00 96.56 96 TYR A C 1
ATOM 755 O O . TYR A 1 96 ? -6.645 2.487 -5.337 1.00 96.56 96 TYR A O 1
ATOM 763 N N . PHE A 1 97 ? -5.965 0.438 -5.933 1.00 96.06 97 PHE A N 1
ATOM 764 C CA . PHE A 1 97 ? -4.681 0.554 -5.255 1.00 96.06 97 PHE A CA 1
ATOM 765 C C . PHE A 1 97 ? -3.749 1.349 -6.151 1.00 96.06 97 PHE A C 1
ATOM 767 O O . PHE A 1 97 ? -3.732 1.141 -7.369 1.00 96.06 97 PHE A O 1
ATOM 774 N N . TYR A 1 98 ? -3.000 2.272 -5.571 1.00 95.94 98 TYR A N 1
ATOM 775 C CA . TYR A 1 98 ? -2.234 3.218 -6.361 1.00 95.94 98 TYR A CA 1
ATOM 776 C C . TYR A 1 98 ? -0.868 3.463 -5.734 1.00 95.94 98 TYR A C 1
ATOM 778 O O . TYR A 1 98 ? -0.729 3.595 -4.520 1.00 95.94 98 TYR A O 1
ATOM 786 N N . TRP A 1 99 ? 0.153 3.507 -6.582 1.00 96.25 99 TRP A N 1
ATOM 787 C CA . TRP A 1 99 ? 1.535 3.728 -6.195 1.00 96.25 99 TRP A CA 1
ATOM 788 C C . TRP A 1 99 ? 2.170 4.802 -7.061 1.00 96.25 99 TRP A C 1
ATOM 790 O O . TRP A 1 99 ? 2.014 4.825 -8.283 1.00 96.25 99 TRP A O 1
ATOM 800 N N . GLU A 1 100 ? 2.975 5.639 -6.422 1.00 94.62 100 GLU A N 1
ATOM 801 C CA . GLU A 1 100 ? 3.952 6.485 -7.090 1.00 94.62 100 GLU A CA 1
ATOM 802 C C . GLU A 1 100 ? 5.347 5.912 -6.861 1.00 94.62 100 GLU A C 1
ATOM 804 O O . GLU A 1 100 ? 5.787 5.746 -5.722 1.00 94.62 100 GLU A O 1
ATOM 809 N N . VAL A 1 101 ? 6.072 5.655 -7.944 1.00 94.00 101 VAL A N 1
ATOM 810 C CA . VAL A 1 101 ? 7.512 5.411 -7.902 1.00 94.00 101 VAL A CA 1
ATOM 811 C C . VAL A 1 101 ? 8.213 6.693 -8.309 1.00 94.00 101 VAL A C 1
ATOM 813 O O . VAL A 1 101 ? 8.238 7.054 -9.483 1.00 94.00 101 VAL A O 1
ATOM 816 N N . ARG A 1 102 ? 8.729 7.415 -7.320 1.00 92.19 102 ARG A N 1
ATOM 817 C CA . ARG A 1 102 ? 9.393 8.714 -7.477 1.00 92.19 102 ARG A CA 1
ATOM 818 C C . ARG A 1 102 ? 10.881 8.527 -7.768 1.00 92.19 102 ARG A C 1
ATOM 820 O O . ARG A 1 102 ? 11.426 7.469 -7.464 1.00 92.19 102 ARG A O 1
ATOM 827 N N . ASN A 1 103 ? 11.536 9.569 -8.282 1.00 90.31 103 ASN A N 1
ATOM 828 C CA . ASN A 1 103 ? 12.982 9.626 -8.556 1.00 90.31 103 ASN A CA 1
ATOM 829 C C . ASN A 1 103 ? 13.491 8.557 -9.539 1.00 90.31 103 ASN A C 1
ATOM 831 O O . ASN A 1 103 ? 14.589 8.014 -9.383 1.00 90.31 103 ASN A O 1
ATOM 835 N N . MET A 1 104 ? 12.691 8.233 -10.552 1.00 89.25 104 MET A N 1
ATOM 836 C CA . MET A 1 104 ? 13.093 7.331 -11.628 1.00 89.25 104 MET A CA 1
ATOM 837 C C . MET A 1 104 ? 14.165 7.999 -12.495 1.00 89.25 104 MET A C 1
ATOM 839 O O . MET A 1 104 ? 14.009 9.144 -12.909 1.00 89.25 104 MET A O 1
ATOM 843 N N . ARG A 1 105 ? 15.275 7.289 -12.735 1.00 86.44 105 ARG A N 1
ATOM 844 C CA . ARG A 1 105 ? 16.488 7.840 -13.372 1.00 86.44 105 ARG A CA 1
ATOM 845 C C . ARG A 1 105 ? 16.556 7.636 -14.882 1.00 86.44 105 ARG A C 1
ATOM 847 O O . ARG A 1 105 ? 17.374 8.272 -15.537 1.00 86.44 105 ARG A O 1
ATOM 854 N N . HIS A 1 106 ? 15.774 6.705 -15.415 1.00 85.38 106 HIS A N 1
ATOM 855 C CA . HIS A 1 106 ? 15.782 6.367 -16.835 1.00 85.38 106 HIS A CA 1
ATOM 856 C C . HIS A 1 106 ? 14.523 6.884 -17.527 1.00 85.38 106 HIS A C 1
ATOM 858 O O . HIS A 1 106 ? 13.564 7.302 -16.880 1.00 85.38 106 HIS A O 1
ATOM 864 N N . GLU A 1 107 ? 14.526 6.844 -18.854 1.00 85.56 107 GLU A N 1
ATOM 865 C CA . GLU A 1 107 ? 13.343 7.169 -19.640 1.00 85.56 107 GLU A CA 1
ATOM 866 C C . GLU A 1 107 ? 12.247 6.114 -19.479 1.00 85.56 107 GLU A C 1
ATOM 868 O O . GLU A 1 107 ? 12.511 4.937 -19.215 1.00 85.56 107 GLU A O 1
ATOM 873 N N . HIS A 1 108 ? 11.003 6.539 -19.697 1.00 84.94 108 HIS A N 1
ATOM 874 C CA . HIS A 1 108 ? 9.820 5.691 -19.566 1.00 84.94 108 HIS A CA 1
ATOM 875 C C . HIS A 1 108 ? 9.882 4.415 -20.424 1.00 84.94 108 HIS A C 1
ATOM 877 O O . HIS A 1 108 ? 9.405 3.373 -19.984 1.00 84.94 108 HIS A O 1
ATOM 883 N N . SER A 1 109 ? 10.495 4.488 -21.611 1.00 88.19 109 SER A N 1
ATOM 884 C CA . SER A 1 109 ? 10.593 3.402 -22.598 1.00 88.19 109 SER A CA 1
ATOM 885 C C . SER A 1 109 ? 11.391 2.194 -22.100 1.00 88.19 109 SER A C 1
ATOM 887 O O . SER A 1 109 ? 11.215 1.079 -22.585 1.00 88.19 109 SER A O 1
ATOM 889 N N . VAL A 1 110 ? 12.270 2.405 -21.119 1.00 92.19 110 VAL A N 1
ATOM 890 C CA . VAL A 1 110 ? 13.159 1.376 -20.567 1.00 92.19 110 VAL A CA 1
ATOM 891 C C . VAL A 1 110 ? 12.462 0.572 -19.465 1.00 92.19 110 VAL A C 1
ATOM 893 O O . VAL A 1 110 ? 12.882 -0.549 -19.166 1.00 92.19 110 VAL A O 1
ATOM 896 N N . TYR A 1 111 ? 11.417 1.128 -18.848 1.00 92.75 111 TYR A N 1
ATOM 897 C CA . TYR A 1 111 ? 10.689 0.496 -17.754 1.00 92.75 111 TYR A CA 1
ATOM 898 C C . TYR A 1 111 ? 9.570 -0.409 -18.264 1.00 92.75 111 TYR A C 1
ATOM 900 O O . TYR A 1 111 ? 8.852 -0.090 -19.206 1.00 92.75 111 TYR A O 1
ATOM 908 N N . SER A 1 112 ? 9.380 -1.526 -17.572 1.00 94.12 112 SER A N 1
ATOM 909 C CA . SER A 1 112 ? 8.233 -2.413 -17.750 1.00 94.12 112 SER A CA 1
ATOM 910 C C . SER A 1 112 ? 7.657 -2.792 -16.392 1.00 94.12 112 SER A C 1
ATOM 912 O O . SER A 1 112 ? 8.399 -2.950 -15.416 1.00 94.12 112 SER A O 1
ATOM 914 N N . VAL A 1 113 ? 6.330 -2.907 -16.341 1.00 95.44 113 VAL A N 1
ATOM 915 C CA . VAL A 1 113 ? 5.573 -3.259 -15.139 1.00 95.44 113 VAL A CA 1
ATOM 916 C C . VAL A 1 113 ? 4.625 -4.404 -15.452 1.00 95.44 113 VAL A C 1
ATOM 918 O O . VAL A 1 113 ? 3.897 -4.354 -16.439 1.00 95.44 113 VAL A O 1
ATOM 921 N N . SER A 1 114 ? 4.646 -5.436 -14.615 1.00 95.44 114 SER A N 1
ATOM 922 C CA . SER A 1 114 ? 3.804 -6.626 -14.760 1.00 95.44 114 SER A CA 1
ATOM 923 C C . SER A 1 114 ? 3.457 -7.225 -13.400 1.00 95.44 114 SER A C 1
ATOM 925 O O . SER A 1 114 ? 4.132 -6.956 -12.408 1.00 95.44 114 SER A O 1
ATOM 927 N N . ALA A 1 115 ? 2.411 -8.047 -13.348 1.00 95.12 115 ALA A N 1
ATOM 928 C CA . ALA A 1 115 ? 2.076 -8.843 -12.171 1.00 95.12 115 ALA A CA 1
ATOM 929 C C . ALA A 1 115 ? 2.723 -10.234 -12.279 1.00 95.12 115 ALA A C 1
ATOM 931 O O . ALA A 1 115 ? 2.457 -10.952 -13.240 1.00 95.12 115 ALA A O 1
ATOM 932 N N . GLU A 1 116 ? 3.561 -10.611 -11.313 1.00 93.88 116 GLU A N 1
ATOM 933 C CA . GLU A 1 116 ? 4.250 -11.911 -11.251 1.00 93.88 116 GLU A CA 1
ATOM 934 C C . GLU A 1 116 ? 4.296 -12.401 -9.803 1.00 93.88 116 GLU A C 1
ATOM 936 O O . GLU A 1 116 ? 4.519 -11.606 -8.892 1.00 93.88 116 GLU A O 1
ATOM 941 N N . ASP A 1 117 ? 4.085 -13.701 -9.578 1.00 89.88 117 ASP A N 1
ATOM 942 C CA . ASP A 1 117 ? 4.090 -14.327 -8.244 1.00 89.88 117 ASP A CA 1
ATOM 943 C C . ASP A 1 117 ? 3.235 -13.582 -7.203 1.00 89.88 117 ASP A C 1
ATOM 945 O O . ASP A 1 117 ? 3.639 -13.398 -6.054 1.00 89.88 117 ASP A O 1
ATOM 949 N N . ASN A 1 118 ? 2.064 -13.093 -7.614 1.00 91.38 118 ASN A N 1
ATOM 950 C CA . ASN A 1 118 ? 1.182 -12.287 -6.768 1.00 91.38 118 ASN A CA 1
ATOM 951 C C . ASN A 1 118 ? 1.796 -10.968 -6.247 1.00 91.38 118 ASN A C 1
ATOM 953 O O . ASN A 1 118 ? 1.319 -10.395 -5.269 1.00 91.38 118 ASN A O 1
ATOM 957 N N . MET A 1 119 ? 2.823 -10.455 -6.926 1.00 94.88 119 MET A N 1
ATOM 958 C CA . MET A 1 119 ? 3.437 -9.153 -6.677 1.00 94.88 119 MET A CA 1
ATOM 959 C C . MET A 1 119 ? 3.453 -8.303 -7.948 1.00 94.88 119 MET A C 1
ATOM 961 O O . MET A 1 119 ? 3.419 -8.806 -9.070 1.00 94.88 119 MET A O 1
ATOM 965 N N . ILE A 1 120 ? 3.544 -6.987 -7.778 1.00 96.12 120 ILE A N 1
ATOM 966 C CA . ILE A 1 120 ? 3.797 -6.072 -8.890 1.00 96.12 120 ILE A CA 1
ATOM 967 C C . ILE A 1 120 ? 5.311 -5.975 -9.074 1.00 96.12 120 ILE A C 1
ATOM 969 O O . ILE A 1 120 ? 6.041 -5.643 -8.139 1.00 96.12 120 ILE A O 1
ATOM 973 N N . VAL A 1 121 ? 5.793 -6.256 -10.277 1.00 96.44 121 VAL A N 1
ATOM 974 C CA . VAL A 1 121 ? 7.214 -6.239 -10.622 1.00 96.44 121 VAL A CA 1
ATOM 975 C C . VAL A 1 121 ? 7.496 -5.078 -11.557 1.00 96.44 121 VAL A C 1
ATOM 977 O O . VAL A 1 121 ? 6.863 -4.941 -12.600 1.00 96.44 121 VAL A O 1
ATOM 980 N N . ILE A 1 122 ? 8.477 -4.260 -11.188 1.00 95.38 122 ILE A N 1
ATOM 981 C CA . ILE A 1 122 ? 9.034 -3.197 -12.020 1.00 95.38 122 ILE A CA 1
ATOM 982 C C . ILE A 1 122 ? 10.440 -3.615 -12.408 1.00 95.38 122 ILE A C 1
ATOM 984 O O . ILE A 1 122 ? 11.262 -3.907 -11.537 1.00 95.38 122 ILE A O 1
ATOM 988 N N . ARG A 1 123 ? 10.740 -3.600 -13.703 1.00 95.38 123 ARG A N 1
ATOM 989 C CA . ARG A 1 123 ? 12.080 -3.903 -14.206 1.00 95.38 123 ARG A CA 1
ATOM 990 C C . ARG A 1 123 ? 12.479 -2.974 -15.339 1.00 95.38 123 ARG A C 1
ATOM 992 O O . ARG A 1 123 ? 11.622 -2.444 -16.046 1.00 95.38 123 ARG A O 1
ATOM 999 N N . THR A 1 124 ? 13.780 -2.823 -15.535 1.00 94.88 124 THR A N 1
ATOM 1000 C CA . THR A 1 124 ? 14.338 -2.131 -16.697 1.00 94.88 124 THR A CA 1
ATOM 1001 C C . THR A 1 124 ? 14.973 -3.093 -17.691 1.00 94.88 124 THR A C 1
ATOM 1003 O O . THR A 1 124 ? 15.577 -4.093 -17.298 1.00 94.88 124 THR A O 1
ATOM 1006 N N . SER A 1 125 ? 14.915 -2.765 -18.984 1.00 94.50 125 SER A N 1
ATOM 1007 C CA . SER A 1 125 ? 15.590 -3.546 -20.036 1.00 94.50 125 SER A CA 1
ATOM 1008 C C . SER A 1 125 ? 17.116 -3.572 -19.862 1.00 94.50 125 SER A C 1
ATOM 1010 O O . SER A 1 125 ? 17.757 -4.593 -20.100 1.00 94.50 125 SER A O 1
ATOM 1012 N N . ASN A 1 126 ? 17.699 -2.489 -19.340 1.00 92.31 126 ASN A N 1
ATOM 1013 C CA . ASN A 1 126 ? 19.125 -2.389 -19.009 1.00 92.31 126 ASN A CA 1
ATOM 1014 C C . ASN A 1 126 ? 19.525 -3.078 -17.682 1.00 92.31 126 ASN A C 1
ATOM 1016 O O . ASN A 1 126 ? 20.682 -2.973 -17.271 1.00 92.31 126 ASN A O 1
ATOM 1020 N N . LYS A 1 127 ? 18.580 -3.732 -16.984 1.00 91.94 127 LYS A N 1
ATOM 1021 C CA . LYS A 1 127 ? 18.775 -4.443 -15.703 1.00 91.94 127 LYS A CA 1
ATOM 1022 C C . LYS A 1 127 ? 19.312 -3.584 -14.544 1.00 91.94 127 LYS A C 1
ATOM 1024 O O . LYS A 1 127 ? 19.814 -4.118 -13.561 1.00 91.94 127 LYS A O 1
ATOM 1029 N N . LYS A 1 128 ? 19.225 -2.254 -14.636 1.00 90.62 128 LYS A N 1
ATOM 1030 C CA . LYS A 1 128 ? 19.654 -1.320 -13.577 1.00 90.62 128 LYS A CA 1
ATOM 1031 C C . LYS A 1 128 ? 18.637 -1.142 -12.455 1.00 90.62 128 LYS A C 1
ATOM 1033 O O . LYS A 1 128 ? 19.011 -0.685 -11.380 1.00 90.62 128 LYS A O 1
ATOM 1038 N N . TYR A 1 129 ? 17.375 -1.485 -12.690 1.00 91.38 129 TYR A N 1
ATOM 1039 C CA . TYR A 1 129 ? 16.323 -1.372 -11.693 1.00 91.38 129 TYR A CA 1
ATOM 1040 C C . TYR A 1 129 ? 15.438 -2.612 -11.714 1.00 91.38 129 TYR A C 1
ATOM 1042 O O . TYR A 1 129 ? 14.946 -3.021 -12.765 1.00 91.38 129 TYR A O 1
ATOM 1050 N N . PHE A 1 130 ? 15.237 -3.191 -10.534 1.00 93.81 130 PHE A N 1
ATOM 1051 C CA . PHE A 1 130 ? 14.311 -4.285 -10.295 1.00 93.81 130 PHE A CA 1
ATOM 1052 C C . PHE A 1 130 ? 13.664 -4.073 -8.929 1.00 93.81 130 PHE A C 1
ATOM 1054 O O . PHE A 1 130 ? 14.361 -3.907 -7.926 1.00 93.81 130 PHE A O 1
ATOM 1061 N N . LYS A 1 131 ? 12.335 -4.061 -8.879 1.00 94.75 131 LYS A N 1
ATOM 1062 C CA . LYS A 1 131 ? 11.583 -3.901 -7.637 1.00 94.75 131 LYS A CA 1
ATOM 1063 C C . LYS A 1 131 ? 10.355 -4.792 -7.663 1.00 94.75 131 LYS A C 1
ATOM 1065 O O . LYS A 1 131 ? 9.583 -4.756 -8.615 1.00 94.75 131 LYS A O 1
ATOM 1070 N N . ARG A 1 132 ? 10.165 -5.547 -6.583 1.00 96.19 132 ARG A N 1
ATOM 1071 C CA . ARG A 1 132 ? 8.928 -6.271 -6.291 1.00 96.19 132 ARG A CA 1
ATOM 1072 C C . ARG A 1 132 ? 8.152 -5.482 -5.250 1.00 96.19 132 ARG A C 1
ATOM 1074 O O . ARG A 1 132 ? 8.722 -5.059 -4.242 1.00 96.19 132 ARG A O 1
ATOM 1081 N N . ILE A 1 133 ? 6.883 -5.243 -5.528 1.00 95.62 133 ILE A N 1
ATOM 1082 C CA . ILE A 1 133 ? 5.962 -4.525 -4.661 1.00 95.62 133 ILE A CA 1
ATOM 1083 C C . ILE A 1 133 ? 4.900 -5.543 -4.241 1.00 95.62 133 ILE A C 1
ATOM 1085 O O . ILE A 1 133 ? 4.111 -5.973 -5.090 1.00 95.62 133 ILE A O 1
ATOM 1089 N N . PRO A 1 134 ? 4.897 -5.973 -2.969 1.00 94.56 134 PRO A N 1
ATOM 1090 C CA . PRO A 1 134 ? 3.840 -6.833 -2.466 1.00 94.56 134 PRO A CA 1
ATOM 1091 C C . PRO A 1 134 ? 2.525 -6.054 -2.408 1.00 94.56 134 PRO A C 1
ATOM 1093 O O . PRO A 1 134 ? 2.518 -4.830 -2.236 1.00 94.56 134 PRO A O 1
ATOM 1096 N N . LEU A 1 135 ? 1.410 -6.773 -2.505 1.00 94.25 135 LEU A N 1
ATOM 1097 C CA . LEU A 1 135 ? 0.079 -6.222 -2.272 1.00 94.25 135 LEU A CA 1
ATOM 1098 C C . LEU A 1 135 ? -0.575 -6.965 -1.097 1.00 94.25 135 LEU A C 1
ATOM 1100 O O . LEU A 1 135 ? -1.329 -7.918 -1.315 1.00 94.25 135 LEU A O 1
ATOM 1104 N N . PRO A 1 136 ? -0.307 -6.529 0.152 1.00 92.88 136 PRO A N 1
ATOM 1105 C CA . PRO A 1 136 ? -0.742 -7.237 1.355 1.00 92.88 136 PRO A CA 1
ATOM 1106 C C . PRO A 1 136 ? -2.254 -7.469 1.426 1.00 92.88 136 PRO A C 1
ATOM 1108 O O . PRO A 1 136 ? -2.701 -8.467 1.975 1.00 92.88 136 PRO A O 1
ATOM 1111 N N . ASP A 1 137 ? -3.068 -6.573 0.863 1.00 92.12 137 ASP A N 1
ATOM 1112 C CA . ASP A 1 137 ? -4.528 -6.714 0.847 1.00 92.12 137 ASP A CA 1
ATOM 1113 C C . ASP A 1 137 ? -4.985 -7.941 0.050 1.00 92.12 137 ASP A C 1
ATOM 1115 O O . ASP A 1 137 ? -5.895 -8.646 0.483 1.00 92.12 137 ASP A O 1
ATOM 1119 N N . MET A 1 138 ? -4.325 -8.241 -1.071 1.00 92.56 138 MET A N 1
ATOM 1120 C CA . MET A 1 138 ? -4.609 -9.443 -1.859 1.00 92.56 138 MET A CA 1
ATOM 1121 C C . MET A 1 138 ? -4.126 -10.699 -1.139 1.00 92.56 138 MET A C 1
ATOM 1123 O O . MET A 1 138 ? -4.848 -11.692 -1.108 1.00 92.56 138 MET A O 1
ATOM 1127 N N . GLU A 1 139 ? -2.948 -10.646 -0.510 1.00 92.25 139 GLU A N 1
ATO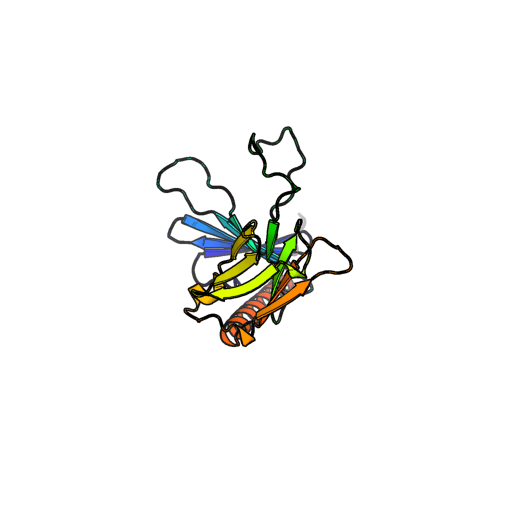M 1128 C CA . GLU A 1 139 ? -2.396 -11.755 0.280 1.00 92.25 139 GLU A CA 1
ATOM 1129 C C . GLU A 1 139 ? -3.303 -12.109 1.468 1.00 92.25 139 GLU A C 1
ATOM 1131 O O . GLU A 1 139 ? -3.658 -13.275 1.648 1.00 92.25 139 GLU A O 1
ATOM 1136 N N . ARG A 1 140 ? -3.763 -11.102 2.226 1.00 91.12 140 ARG A N 1
ATOM 1137 C CA . ARG A 1 140 ? -4.713 -11.267 3.342 1.00 91.12 140 ARG A CA 1
ATOM 1138 C C . ARG A 1 140 ? -6.014 -11.932 2.893 1.00 91.12 140 ARG A C 1
ATOM 1140 O O . ARG A 1 140 ? -6.562 -12.757 3.618 1.00 91.12 140 ARG A O 1
ATOM 1147 N N . MET A 1 141 ? -6.484 -11.593 1.695 1.00 90.06 141 MET A N 1
ATOM 1148 C CA . MET A 1 141 ? -7.712 -12.135 1.108 1.00 90.06 141 MET A CA 1
ATOM 1149 C C . MET A 1 141 ? -7.488 -13.420 0.297 1.00 90.06 141 MET A C 1
ATOM 1151 O O . MET A 1 141 ? -8.454 -13.982 -0.216 1.00 90.06 141 MET A O 1
ATOM 1155 N N . LYS A 1 142 ? -6.237 -13.890 0.181 1.00 91.38 142 LYS A N 1
ATOM 1156 C CA . LYS A 1 142 ? -5.827 -15.036 -0.647 1.00 91.38 142 LYS A CA 1
ATOM 1157 C C . LYS A 1 142 ? -6.295 -14.924 -2.104 1.00 91.38 142 LYS A C 1
ATOM 1159 O O . LYS A 1 142 ? -6.696 -15.911 -2.715 1.00 91.38 142 LYS A O 1
ATOM 1164 N N . LEU A 1 143 ? -6.256 -13.713 -2.652 1.00 92.50 143 LEU A N 1
ATOM 1165 C CA . LEU A 1 143 ? -6.599 -13.432 -4.042 1.00 92.50 143 LEU A CA 1
ATOM 1166 C C . LEU A 1 143 ? -5.332 -13.357 -4.897 1.00 92.50 143 LEU A C 1
ATOM 1168 O O . LEU A 1 143 ? -4.295 -12.864 -4.448 1.00 92.50 143 LEU A O 1
ATOM 1172 N N . SER A 1 144 ? -5.437 -13.815 -6.143 1.00 92.94 144 SER A N 1
ATOM 1173 C CA . SER A 1 144 ? -4.365 -13.715 -7.134 1.00 92.94 144 SER A CA 1
ATOM 1174 C C . SER A 1 144 ? -4.434 -12.393 -7.904 1.00 92.94 144 SER A C 1
ATOM 1176 O O . SER A 1 144 ? -5.519 -11.925 -8.255 1.00 92.94 144 SER A O 1
ATOM 1178 N N . LEU A 1 145 ? -3.276 -11.804 -8.200 1.00 92.75 145 LEU A N 1
ATOM 1179 C CA . LEU A 1 145 ? -3.150 -10.639 -9.069 1.00 92.75 145 LEU A CA 1
ATOM 1180 C C . LEU A 1 145 ? -3.463 -11.007 -10.519 1.00 92.75 145 LEU A C 1
ATOM 1182 O O . LEU A 1 145 ? -2.919 -11.969 -11.061 1.00 92.75 145 LEU A O 1
ATOM 1186 N N . ASN A 1 146 ? -4.277 -10.178 -11.165 1.00 92.12 146 ASN A N 1
ATOM 1187 C CA . ASN A 1 146 ? -4.543 -10.258 -12.593 1.00 92.12 146 ASN A CA 1
ATOM 1188 C C . ASN A 1 146 ? -3.821 -9.119 -13.324 1.00 92.12 146 ASN A C 1
ATOM 1190 O O . ASN A 1 146 ? -4.103 -7.947 -13.081 1.00 92.12 146 ASN A O 1
ATOM 1194 N N . GLY A 1 147 ? -2.921 -9.454 -14.251 1.00 92.25 147 GLY A N 1
ATOM 1195 C CA . GLY A 1 147 ? -2.181 -8.467 -15.043 1.00 92.25 147 GLY A CA 1
ATOM 1196 C C . GLY A 1 147 ? -3.070 -7.515 -15.854 1.00 92.25 147 GLY A C 1
ATOM 1197 O O . GLY A 1 147 ? -2.667 -6.383 -16.086 1.00 92.25 147 GLY A O 1
ATOM 1198 N N . ASN A 1 148 ? -4.291 -7.921 -16.214 1.00 93.69 148 ASN A N 1
ATOM 1199 C CA . ASN A 1 148 ? -5.224 -7.079 -16.974 1.00 93.69 148 ASN A CA 1
ATOM 1200 C C . ASN A 1 148 ? -5.783 -5.904 -16.156 1.00 93.69 148 ASN A C 1
ATOM 1202 O O . ASN A 1 148 ? -6.179 -4.891 -16.723 1.00 93.69 148 ASN A O 1
ATOM 1206 N N . GLU A 1 149 ? -5.818 -6.037 -14.829 1.00 94.50 149 GLU A N 1
ATOM 1207 C CA . GLU A 1 149 ? -6.297 -4.994 -13.912 1.00 94.50 149 GLU A CA 1
ATOM 1208 C C . GLU A 1 149 ? -5.175 -4.029 -13.493 1.00 94.50 149 GLU A C 1
ATOM 1210 O O . GLU A 1 149 ? -5.421 -3.025 -12.816 1.00 94.50 149 GLU A O 1
ATOM 1215 N N . LEU A 1 150 ? -3.935 -4.340 -13.886 1.00 96.38 150 LEU A N 1
ATOM 1216 C CA . LEU A 1 150 ? -2.751 -3.534 -13.648 1.00 96.38 150 LEU A CA 1
ATOM 1217 C C . LEU A 1 150 ? -2.559 -2.558 -14.808 1.00 96.38 150 LEU A C 1
ATOM 1219 O O . LEU A 1 150 ? -2.447 -2.947 -15.967 1.00 96.38 150 LEU A O 1
ATOM 1223 N N . ALA A 1 151 ? -2.443 -1.278 -14.487 1.00 95.38 151 ALA A N 1
ATOM 1224 C CA . ALA A 1 151 ? -2.075 -0.255 -15.449 1.00 95.38 151 ALA A CA 1
ATOM 1225 C C . ALA A 1 151 ? -0.943 0.595 -14.884 1.00 95.38 151 ALA A C 1
ATOM 1227 O O . ALA A 1 151 ? -0.924 0.928 -13.698 1.00 95.38 151 ALA A O 1
ATOM 1228 N N . ALA A 1 152 ? -0.012 0.981 -15.748 1.00 93.69 152 ALA A N 1
ATOM 1229 C CA . ALA A 1 152 ? 1.070 1.869 -15.377 1.00 93.69 152 ALA A CA 1
ATOM 1230 C C . ALA A 1 152 ? 1.241 2.975 -16.415 1.00 93.69 152 ALA A C 1
ATOM 1232 O O . ALA A 1 152 ? 1.044 2.766 -17.610 1.00 93.69 152 ALA A O 1
ATOM 1233 N N . SER A 1 153 ? 1.574 4.170 -15.943 1.00 92.12 153 SER A N 1
ATOM 1234 C CA . SER A 1 153 ? 1.706 5.360 -16.778 1.00 92.12 153 SER A CA 1
ATOM 1235 C C . SER A 1 153 ? 2.832 6.246 -16.270 1.00 92.12 153 SER A C 1
ATOM 1237 O O . SER A 1 153 ? 3.028 6.388 -15.060 1.00 92.12 153 SER A O 1
ATOM 1239 N N . TRP A 1 154 ? 3.549 6.868 -17.199 1.00 89.31 154 TRP A N 1
ATOM 1240 C CA . TRP A 1 154 ? 4.561 7.862 -16.876 1.00 89.31 154 TRP A CA 1
ATOM 1241 C C . TRP A 1 154 ? 3.914 9.217 -16.586 1.00 89.31 154 TRP A C 1
ATOM 1243 O O . TRP A 1 154 ? 3.049 9.671 -17.335 1.00 89.31 154 TRP A O 1
ATOM 1253 N N . ASP A 1 155 ? 4.346 9.878 -15.516 1.00 86.38 155 ASP A N 1
ATOM 1254 C CA . ASP A 1 155 ? 3.927 11.241 -15.209 1.00 86.38 155 ASP A CA 1
ATOM 1255 C C . ASP A 1 155 ? 4.747 12.240 -16.037 1.00 86.38 155 ASP A C 1
ATOM 1257 O O . ASP A 1 155 ? 5.862 12.617 -15.663 1.00 86.38 155 ASP A O 1
ATOM 1261 N N . SER A 1 156 ? 4.195 12.670 -17.173 1.00 73.38 156 SER A N 1
ATOM 1262 C CA . SER A 1 156 ? 4.838 13.644 -18.063 1.00 73.38 156 SER A CA 1
ATOM 1263 C C . SER A 1 156 ? 5.062 15.009 -17.407 1.00 73.38 156 SER A C 1
ATOM 1265 O O . SER A 1 156 ? 6.002 15.700 -17.785 1.00 73.38 156 SER A O 1
ATOM 1267 N N . ALA A 1 157 ? 4.262 15.383 -16.402 1.00 75.50 157 ALA A N 1
ATOM 1268 C CA . ALA A 1 157 ? 4.393 16.666 -15.715 1.00 75.50 157 ALA A CA 1
ATOM 1269 C C . ALA A 1 157 ? 5.549 16.672 -14.702 1.00 75.50 157 ALA A C 1
ATOM 1271 O O . ALA A 1 157 ? 6.263 17.664 -14.586 1.00 75.50 157 ALA A O 1
ATOM 1272 N N . LYS A 1 158 ? 5.750 15.568 -13.968 1.00 72.69 158 LYS A N 1
ATOM 1273 C CA . LYS A 1 158 ? 6.837 15.441 -12.974 1.00 72.69 158 LYS A CA 1
ATOM 1274 C C . LYS A 1 158 ? 8.140 14.889 -13.559 1.00 72.69 158 LYS A C 1
ATOM 1276 O O . LYS A 1 158 ? 9.176 14.954 -12.899 1.00 72.69 158 LYS A O 1
ATOM 1281 N N . GLY A 1 159 ? 8.097 14.275 -14.743 1.00 73.06 159 GLY A N 1
ATOM 1282 C CA . GLY A 1 159 ? 9.265 13.826 -15.511 1.00 73.06 159 GLY A CA 1
ATOM 1283 C C . GLY A 1 159 ? 10.143 12.750 -14.858 1.00 73.06 159 GLY A C 1
ATOM 1284 O O . GLY A 1 159 ? 11.130 12.349 -15.452 1.00 73.06 159 GLY A O 1
ATOM 1285 N N . THR A 1 160 ? 9.820 12.293 -13.646 1.00 84.50 160 THR A N 1
ATOM 1286 C CA . THR A 1 160 ? 10.627 11.350 -12.842 1.00 84.50 160 THR A CA 1
ATOM 1287 C C . THR A 1 160 ? 9.761 10.402 -12.007 1.00 84.50 160 THR A C 1
ATOM 1289 O O . THR A 1 160 ? 10.264 9.692 -11.134 1.00 84.50 160 THR A O 1
ATOM 1292 N N . THR A 1 161 ? 8.440 10.414 -12.218 1.00 90.94 161 THR A N 1
ATOM 1293 C CA . THR A 1 161 ? 7.482 9.642 -11.417 1.00 90.94 161 THR A CA 1
ATOM 1294 C C . THR A 1 161 ? 6.726 8.649 -12.290 1.00 90.94 161 THR A C 1
ATOM 1296 O O . THR A 1 161 ? 6.134 9.014 -13.304 1.00 90.94 161 THR A O 1
ATOM 1299 N N . TYR A 1 162 ? 6.720 7.389 -11.866 1.00 92.25 162 TYR A N 1
ATOM 1300 C CA . TYR A 1 162 ? 5.913 6.332 -12.457 1.00 92.25 162 TYR A CA 1
ATOM 1301 C C . TYR A 1 162 ? 4.664 6.106 -11.616 1.00 92.25 162 TYR A C 1
ATOM 1303 O O . TYR A 1 162 ? 4.762 5.917 -10.405 1.00 92.25 162 TYR A O 1
ATOM 1311 N N . ARG A 1 163 ? 3.492 6.131 -12.243 1.00 94.56 163 ARG A N 1
ATOM 1312 C CA . ARG A 1 163 ? 2.210 5.910 -11.573 1.00 94.56 163 ARG A CA 1
ATOM 1313 C C . ARG A 1 163 ? 1.732 4.512 -11.909 1.00 94.56 163 ARG A C 1
ATOM 1315 O O . ARG A 1 163 ? 1.573 4.187 -13.084 1.00 94.56 163 ARG A O 1
ATOM 1322 N N . ILE A 1 164 ? 1.510 3.699 -10.889 1.00 96.25 164 ILE A N 1
ATOM 1323 C CA . ILE A 1 164 ? 1.010 2.333 -11.026 1.00 96.25 164 ILE A CA 1
ATOM 1324 C C . ILE A 1 164 ? -0.342 2.280 -10.337 1.00 96.25 164 ILE A C 1
ATOM 1326 O O . ILE A 1 164 ? -0.473 2.725 -9.201 1.00 96.25 164 ILE A O 1
ATOM 1330 N N . ARG A 1 165 ? -1.341 1.724 -11.012 1.00 96.62 165 ARG A N 1
ATOM 1331 C CA . ARG A 1 165 ? -2.664 1.487 -10.446 1.00 96.62 165 ARG A CA 1
ATOM 1332 C C . ARG A 1 165 ? -3.079 0.044 -10.665 1.00 96.62 165 ARG A C 1
ATOM 1334 O O . ARG A 1 165 ? -2.805 -0.529 -11.717 1.00 96.62 165 ARG A O 1
ATOM 1341 N N . TYR A 1 166 ? -3.767 -0.515 -9.688 1.00 97.25 166 TYR A N 1
ATOM 1342 C CA . TYR A 1 166 ? -4.377 -1.832 -9.771 1.00 97.25 166 TYR A CA 1
ATOM 1343 C C . TYR A 1 166 ? -5.830 -1.726 -9.327 1.00 97.25 166 TYR A C 1
ATOM 1345 O O . TYR A 1 166 ? -6.102 -1.190 -8.250 1.00 97.25 166 TYR A O 1
ATOM 1353 N N . ARG A 1 167 ? -6.768 -2.208 -10.143 1.00 97.06 167 ARG A N 1
ATOM 1354 C CA . ARG A 1 167 ? -8.194 -2.147 -9.804 1.00 97.06 167 ARG A CA 1
ATOM 1355 C C . ARG A 1 167 ? -8.488 -2.998 -8.575 1.00 97.06 167 ARG A C 1
ATOM 1357 O O . ARG A 1 167 ? -8.146 -4.179 -8.529 1.00 97.06 167 ARG A O 1
ATOM 1364 N N . LYS A 1 168 ? -9.138 -2.414 -7.570 1.00 96.06 168 LYS A N 1
ATOM 1365 C CA . LYS A 1 168 ? -9.499 -3.165 -6.368 1.00 96.06 168 LYS A CA 1
ATOM 1366 C C . LYS A 1 168 ? -10.538 -4.232 -6.717 1.00 96.06 168 LYS A C 1
ATOM 1368 O O . LYS A 1 168 ? -11.524 -3.924 -7.393 1.00 96.06 168 LYS A O 1
ATOM 1373 N N . PRO A 1 169 ? -10.360 -5.477 -6.252 1.00 95.94 169 PRO A N 1
ATOM 1374 C CA . PRO A 1 169 ? -11.365 -6.503 -6.462 1.00 95.94 169 PRO A CA 1
ATOM 1375 C C . PRO A 1 169 ? -12.624 -6.193 -5.628 1.00 95.94 169 PRO A C 1
ATOM 1377 O O . PRO A 1 169 ? -12.522 -5.570 -4.563 1.00 95.94 169 PRO A O 1
ATOM 1380 N N . PRO A 1 170 ? -13.812 -6.663 -6.051 1.00 94.94 170 PRO A N 1
ATOM 1381 C CA . PRO A 1 170 ? -15.076 -6.391 -5.360 1.00 94.94 170 PRO A CA 1
ATOM 1382 C C . PRO A 1 170 ? -15.071 -6.758 -3.870 1.00 94.94 170 PRO A C 1
ATOM 1384 O O . PRO A 1 170 ? -15.686 -6.070 -3.058 1.00 94.94 170 PRO A O 1
ATOM 1387 N N . GLN A 1 171 ? -14.342 -7.811 -3.493 1.00 93.62 171 GLN A N 1
ATOM 1388 C CA . GLN A 1 171 ? -14.206 -8.256 -2.106 1.00 93.62 171 GLN A CA 1
ATOM 1389 C C . GLN A 1 171 ? -13.541 -7.191 -1.223 1.00 93.62 171 GLN A C 1
ATOM 1391 O O . GLN A 1 171 ? -13.992 -6.953 -0.104 1.00 93.62 171 GLN A O 1
ATOM 1396 N N . VAL A 1 172 ? -12.497 -6.525 -1.728 1.00 93.44 172 VAL A N 1
ATOM 1397 C CA . VAL A 1 172 ? -11.820 -5.439 -1.001 1.00 93.44 172 VAL A CA 1
ATOM 1398 C C . VAL A 1 172 ? -12.754 -4.240 -0.876 1.00 93.44 172 VAL A C 1
ATOM 1400 O O . VAL A 1 172 ? -12.918 -3.709 0.220 1.00 93.44 172 VAL A O 1
ATOM 1403 N N . LEU A 1 173 ? -13.426 -3.863 -1.968 1.00 95.06 173 LEU A N 1
ATOM 1404 C CA . LEU A 1 173 ? -14.373 -2.744 -1.972 1.00 95.06 173 LEU A CA 1
ATOM 1405 C C . LEU A 1 173 ? -15.514 -2.954 -0.966 1.00 95.06 173 LEU A C 1
ATOM 1407 O O . LEU A 1 173 ? -15.890 -2.027 -0.251 1.00 95.06 173 LEU A O 1
ATOM 1411 N N . ALA A 1 174 ? -16.032 -4.180 -0.852 1.00 94.88 174 ALA A N 1
ATOM 1412 C CA . ALA A 1 174 ? -17.071 -4.517 0.116 1.00 94.88 174 ALA A CA 1
ATOM 1413 C C . ALA A 1 174 ? -16.597 -4.341 1.571 1.00 94.88 174 ALA A C 1
ATOM 1415 O O . ALA A 1 174 ? -17.325 -3.781 2.395 1.00 94.88 174 ALA A O 1
ATOM 1416 N N . ILE A 1 175 ? -15.369 -4.771 1.886 1.00 93.50 175 ILE A N 1
ATOM 1417 C CA . ILE A 1 175 ? -14.769 -4.609 3.219 1.00 93.50 175 ILE A CA 1
ATOM 1418 C C . ILE A 1 175 ? -14.544 -3.129 3.534 1.00 93.50 175 ILE A C 1
ATOM 1420 O O . ILE A 1 175 ? -14.913 -2.664 4.616 1.00 93.50 175 ILE A O 1
ATOM 1424 N N . GLU A 1 176 ? -13.978 -2.373 2.594 1.00 93.69 176 GLU A N 1
ATOM 1425 C CA . GLU A 1 176 ? -13.746 -0.937 2.755 1.00 93.69 176 GLU A CA 1
ATOM 1426 C C . GLU A 1 176 ? -15.062 -0.177 2.969 1.00 93.69 176 GLU A C 1
ATOM 1428 O O . GLU A 1 176 ? -15.153 0.649 3.884 1.00 93.69 176 GLU A O 1
ATOM 1433 N N . ALA A 1 177 ? -16.106 -0.508 2.202 1.00 94.31 177 ALA A N 1
ATOM 1434 C CA . ALA A 1 177 ? -17.436 0.082 2.331 1.00 94.31 177 ALA A CA 1
ATOM 1435 C C . ALA A 1 177 ? -18.096 -0.248 3.679 1.00 94.31 177 ALA A C 1
ATOM 1437 O O . ALA A 1 177 ? -18.652 0.638 4.333 1.00 94.31 177 ALA A O 1
ATOM 1438 N N . ALA A 1 178 ? -18.012 -1.498 4.143 1.00 94.12 178 ALA A N 1
ATOM 1439 C CA . ALA A 1 178 ? -18.524 -1.889 5.456 1.00 94.12 178 ALA A CA 1
ATOM 1440 C C . ALA A 1 178 ? -17.779 -1.165 6.590 1.00 94.12 178 ALA A C 1
ATOM 1442 O O . ALA A 1 178 ? -18.396 -0.640 7.522 1.00 94.12 178 ALA A O 1
ATOM 1443 N N . ALA A 1 179 ? -16.450 -1.075 6.492 1.00 93.25 179 ALA A N 1
ATOM 1444 C CA . ALA A 1 179 ? -15.632 -0.362 7.463 1.00 93.25 179 ALA A CA 1
ATOM 1445 C C . ALA A 1 179 ? -15.952 1.141 7.486 1.00 93.25 179 ALA A C 1
ATOM 1447 O O . ALA A 1 179 ? -16.010 1.720 8.575 1.00 93.25 179 ALA A O 1
ATOM 1448 N N . ARG A 1 180 ? -16.205 1.744 6.316 1.00 93.31 180 ARG A N 1
ATOM 1449 C CA . ARG A 1 180 ? -16.640 3.138 6.162 1.00 93.31 180 ARG A CA 1
ATOM 1450 C C . ARG A 1 180 ? -17.985 3.394 6.837 1.00 93.31 180 ARG A C 1
ATOM 1452 O O . ARG A 1 180 ? -18.053 4.279 7.682 1.00 93.31 180 ARG A O 1
ATOM 1459 N N . LYS A 1 181 ? -19.003 2.566 6.587 1.00 93.50 181 LYS A N 1
ATOM 1460 C CA . LYS A 1 181 ? -20.315 2.690 7.255 1.00 93.50 181 LYS A CA 1
ATOM 1461 C C . LYS A 1 181 ? -20.198 2.635 8.780 1.00 93.50 181 LYS A C 1
ATOM 1463 O O . LYS A 1 181 ? -20.778 3.453 9.486 1.00 93.50 181 LYS A O 1
ATOM 1468 N N . GLN A 1 182 ? -19.394 1.707 9.305 1.00 92.06 182 GLN A N 1
ATOM 1469 C CA . GLN A 1 182 ? -19.147 1.615 10.750 1.00 92.06 182 GLN A CA 1
ATOM 1470 C C . GLN A 1 182 ? -18.447 2.861 11.310 1.00 92.06 182 GLN A C 1
ATOM 1472 O O . GLN A 1 182 ? -18.676 3.236 12.458 1.00 92.06 182 GLN A O 1
ATOM 1477 N N . ARG A 1 183 ? -17.566 3.493 10.526 1.00 92.19 183 ARG A N 1
ATOM 1478 C CA . ARG A 1 183 ? -16.936 4.760 10.905 1.00 92.19 183 ARG A CA 1
ATOM 1479 C C . ARG A 1 183 ? -17.978 5.878 10.940 1.00 92.19 183 ARG A C 1
ATOM 1481 O O . ARG A 1 183 ? -18.057 6.569 11.951 1.00 92.19 183 ARG A O 1
ATOM 1488 N N . GLU A 1 184 ? -18.775 6.037 9.897 1.00 91.00 184 GLU A N 1
ATOM 1489 C CA . GLU A 1 184 ? -19.795 7.090 9.809 1.00 91.00 184 GLU A CA 1
ATOM 1490 C C . GLU A 1 184 ? -20.796 7.011 10.977 1.00 91.00 184 GLU A C 1
ATOM 1492 O O . GLU A 1 184 ? -20.999 8.008 11.675 1.00 91.00 184 GLU A O 1
ATOM 1497 N N . ALA A 1 185 ? -21.288 5.810 11.298 1.00 89.44 185 ALA A N 1
ATOM 1498 C CA . ALA A 1 185 ? -22.170 5.579 12.446 1.00 89.44 185 ALA A CA 1
ATOM 1499 C C . ALA A 1 185 ? -21.517 5.936 13.799 1.00 89.44 185 ALA A C 1
ATOM 1501 O O . ALA A 1 185 ? -22.155 6.519 14.674 1.00 89.44 185 ALA A O 1
ATOM 1502 N N . ALA A 1 186 ? -20.225 5.634 13.974 1.00 83.81 186 ALA A N 1
ATOM 1503 C CA . ALA A 1 186 ? -19.498 5.954 15.205 1.00 83.81 186 ALA A CA 1
ATOM 1504 C C . ALA A 1 186 ? -19.263 7.465 15.407 1.00 83.81 186 ALA A C 1
ATOM 1506 O O . ALA A 1 186 ? -19.059 7.893 16.542 1.00 83.81 186 ALA A O 1
ATOM 1507 N N . SER A 1 187 ? -19.273 8.268 14.336 1.00 77.31 187 SER A N 1
ATOM 1508 C CA . SER A 1 187 ? -19.264 9.739 14.443 1.00 77.31 187 SER A CA 1
ATOM 1509 C C . SER A 1 187 ? -20.607 10.269 14.938 1.00 77.31 187 SER A C 1
ATOM 1511 O O . SER A 1 187 ? -20.637 11.031 15.897 1.00 77.31 187 SER A O 1
ATOM 1513 N N . GLN A 1 188 ? -21.707 9.801 14.344 1.00 68.75 188 GLN A N 1
ATOM 1514 C CA . GLN A 1 188 ? -23.061 10.271 14.663 1.00 68.75 188 GLN A CA 1
ATOM 1515 C C . GLN A 1 188 ? -23.475 9.937 16.106 1.00 68.75 188 GLN A C 1
ATOM 1517 O O . GLN A 1 188 ? -24.112 10.738 16.781 1.00 68.75 188 GLN A O 1
ATOM 1522 N N . GLY A 1 189 ? -23.063 8.773 16.622 1.00 58.22 189 GLY A N 1
ATOM 1523 C CA . GLY A 1 189 ? -23.357 8.373 18.003 1.00 58.22 189 GLY A CA 1
ATOM 1524 C C . GLY A 1 189 ? -22.576 9.135 19.087 1.00 58.22 189 GLY A C 1
ATOM 1525 O O . GLY A 1 189 ? -22.914 9.010 20.263 1.00 58.22 189 GLY A O 1
ATOM 1526 N N . ARG A 1 190 ? -21.527 9.894 18.729 1.00 54.66 190 ARG A N 1
ATOM 1527 C CA . ARG A 1 190 ? -20.788 10.756 19.673 1.00 54.66 190 ARG A CA 1
ATOM 1528 C C . ARG A 1 190 ? -21.404 12.149 19.780 1.00 54.66 190 ARG A C 1
ATOM 1530 O O . ARG A 1 190 ? -21.509 12.645 20.894 1.00 54.66 190 ARG A O 1
ATOM 1537 N N . GLU A 1 191 ? -21.891 12.712 18.675 1.00 45.41 191 GLU A N 1
ATOM 1538 C CA . GLU A 1 191 ? -22.588 14.011 18.667 1.00 45.41 191 GLU A CA 1
ATOM 1539 C C . GLU A 1 191 ? -23.861 13.996 19.532 1.00 45.41 191 GLU A C 1
ATOM 1541 O O . GLU A 1 191 ? -24.209 15.000 20.140 1.00 45.41 191 GLU A O 1
ATOM 1546 N N . GLN A 1 192 ? -24.517 12.840 19.685 1.00 42.03 192 GLN A N 1
ATOM 1547 C CA . GLN A 1 192 ? -25.690 12.702 20.560 1.00 42.03 192 GLN A CA 1
ATOM 1548 C C . GLN A 1 192 ? -25.364 12.653 22.065 1.00 42.03 192 GLN A C 1
ATOM 1550 O O . GLN A 1 192 ? -26.276 12.770 22.876 1.00 42.03 192 GLN A O 1
ATOM 1555 N N . ARG A 1 193 ? -24.099 12.455 22.467 1.00 42.78 193 ARG A N 1
ATOM 1556 C CA . ARG A 1 193 ? -23.702 12.333 23.888 1.00 42.78 193 ARG A CA 1
ATOM 1557 C C . ARG A 1 193 ? -23.128 13.617 24.491 1.00 42.78 193 ARG A C 1
ATOM 1559 O O . ARG A 1 193 ? -22.977 13.677 25.703 1.00 42.78 193 ARG A O 1
ATOM 1566 N N . GLU A 1 194 ? -22.816 14.621 23.675 1.00 36.91 194 GLU A N 1
ATOM 1567 C CA . GLU A 1 194 ? -22.276 15.920 24.121 1.00 36.91 194 GLU A CA 1
ATOM 1568 C C . GLU A 1 194 ? -23.364 16.962 24.449 1.00 36.91 194 GLU A C 1
ATOM 1570 O O . GLU A 1 194 ? -23.050 18.117 24.716 1.00 36.91 194 GLU A O 1
ATOM 1575 N N . GLY A 1 195 ? -24.641 16.565 24.442 1.00 41.53 195 GLY A N 1
ATOM 1576 C CA . GLY A 1 195 ? -25.778 17.465 24.646 1.00 41.53 195 GLY A CA 1
ATOM 1577 C C . GLY A 1 195 ? -26.322 17.575 26.072 1.00 41.53 195 GLY A C 1
ATOM 1578 O O . GLY A 1 195 ? -27.349 18.222 26.228 1.00 41.53 195 GLY A O 1
ATOM 1579 N N . ASP A 1 196 ? -25.711 16.953 27.089 1.00 44.34 196 ASP A N 1
ATOM 1580 C CA . ASP A 1 196 ? -26.297 16.963 28.439 1.00 44.34 196 ASP A CA 1
ATOM 1581 C C . ASP A 1 196 ? -25.238 16.844 29.550 1.00 44.34 196 ASP A C 1
ATOM 1583 O O . ASP A 1 196 ? -24.975 15.770 30.092 1.00 44.34 196 ASP A O 1
ATOM 1587 N N . VAL A 1 197 ? -24.576 17.961 29.864 1.00 46.19 197 VAL A N 1
ATOM 1588 C CA . VAL A 1 197 ? -23.883 18.147 31.150 1.00 46.19 197 VAL A CA 1
ATOM 1589 C C . VAL A 1 197 ? -24.146 19.577 31.622 1.00 46.19 197 VAL A C 1
ATOM 1591 O O . VAL A 1 197 ? -23.319 20.474 31.459 1.00 46.19 197 VAL A O 1
ATOM 1594 N N . GLU A 1 198 ? -25.327 19.805 32.197 1.00 41.25 198 GLU A N 1
ATOM 1595 C CA . GLU A 1 198 ? -25.546 20.945 33.087 1.00 41.25 198 GLU A CA 1
ATOM 1596 C C . GLU A 1 198 ? -24.690 20.743 34.348 1.00 41.25 198 GLU A C 1
ATOM 1598 O O . GLU A 1 198 ? -24.994 19.921 35.211 1.00 41.25 198 GLU A O 1
ATOM 1603 N N . CYS A 1 199 ? -23.579 21.473 34.448 1.00 42.41 199 CYS A N 1
ATOM 1604 C CA . CYS A 1 199 ? -22.836 21.606 35.699 1.00 42.41 199 CYS A CA 1
ATOM 1605 C C . CYS A 1 199 ? -23.624 22.526 36.650 1.00 42.41 199 CYS A C 1
ATOM 1607 O O . CYS A 1 199 ? -23.787 23.705 36.319 1.00 42.41 199 CYS A O 1
ATOM 1609 N N . PRO A 1 200 ? -24.067 22.071 37.837 1.00 45.94 200 PRO A N 1
ATOM 1610 C CA . PRO A 1 200 ? -24.620 22.978 38.827 1.00 45.94 200 PRO A CA 1
ATOM 1611 C C . PRO A 1 200 ? -23.480 23.785 39.451 1.00 45.94 200 PRO A C 1
ATOM 1613 O O . PRO A 1 200 ? -22.552 23.230 40.039 1.00 45.94 200 PRO A O 1
ATOM 1616 N N . GLN A 1 201 ? -23.549 25.106 39.296 1.00 43.75 201 GLN A N 1
ATOM 1617 C CA . GLN A 1 201 ? -22.714 26.045 40.036 1.00 43.75 201 GLN A CA 1
ATOM 1618 C C . GLN A 1 201 ? -23.165 26.036 41.504 1.00 43.75 201 GLN A C 1
ATOM 1620 O O . GLN A 1 201 ? -24.328 26.319 41.793 1.00 43.75 201 GLN A O 1
ATOM 1625 N N . GLN A 1 202 ? -22.248 25.695 42.409 1.00 45.00 202 GLN A N 1
ATOM 1626 C CA . GLN A 1 202 ? -22.326 26.042 43.829 1.00 45.00 202 GLN A CA 1
ATOM 1627 C C . GLN A 1 202 ? -21.240 27.059 44.149 1.00 45.00 202 GLN A C 1
ATOM 1629 O O . GLN A 1 202 ? -20.127 26.914 43.590 1.00 45.00 202 GLN A O 1
#

pLDDT: mean 85.05, std 15.36, range [36.91, 97.25]

Foldseek 3Di:
DDLDDAFDWDWDDDPQKIWIWGAHPQRKIWIWIARNPVRDTQWIWIFHDDPPDPDGGDIDTPAHDDPPPPDPPPPDPPDDDDPLDFDWHWHDDLFKTKIKGFNADDDPVQWDWFQDPQWIWIAGPVRPDIDTHHDVVCVVVVHGADRVQKDKDDDPVRRGMIMIIGGDDVVSSVSSVVVSVVVVVVVVVVVVVVPDDDDDDD